Protein AF-0000000087523191 (afdb_homodimer)

Nearest PDB structures (foldseek):
  2f06-assembly1_A  TM=9.562E-01  e=2.972E-17  Bacteroides thetaiotaomicron VPI-5482
  2zho-assembly2_D  TM=6.776E-01  e=1.617E-06  Thermus thermophilus
  3ab4-assembly2_G  TM=6.328E-01  e=1.945E-06  Corynebacterium glutamicum
  1sc6-assembly1_D  TM=7.620E-01  e=7.688E-04  Escherichia coli
  1sc6-assembly1_B  TM=7.853E-01  e=1.339E-03  Escherichia coli

Secondary structure (DSSP, 8-state):
----EEEEEEEEESSTTHHHHHHHHHHHTTPPEEEEEEE--TTEEEEEEEES-HHHHHHHHHHTT--EEEEEEEEEEEESSTTHHHHHHHHHHHTTPPEEEEEEEE-STTEEEEEEEES-HHHHHHHHHHTT--EE-GGGG-/----EEEEEEEEESSTTHHHHHHHHHHHTTPPEEEEEEE--TTEEEEEEEES-HHHHHHHHHHTT--EEEEEEEEEEEESSTTHHHHHHHHHHHTTPPEEEEEEEE-STTEEEEEEEES-HHHHHHHHHHTT--EE-GGGG-

Organism: NCBI:txid91560

Solvent-accessible surface area (backbone atoms only — not comparable to full-atom values): 14521 Å² total; per-residue (Å²): 132,86,63,40,26,64,28,39,36,33,73,37,64,61,46,64,44,50,63,18,50,55,29,40,57,34,21,76,69,64,38,35,76,42,29,39,35,35,42,67,38,87,72,37,23,44,36,37,34,33,41,79,46,50,70,62,50,51,53,54,43,41,74,73,68,45,60,71,45,78,43,79,26,43,27,36,62,43,60,60,50,51,42,41,61,18,56,55,32,41,51,32,29,74,66,67,41,51,65,55,31,34,39,32,36,46,34,54,92,62,23,22,43,36,40,36,36,51,77,52,57,69,63,44,53,56,53,41,52,77,71,68,57,58,65,28,38,57,76,76,65,105,131,84,64,41,28,64,29,40,34,31,71,36,64,62,47,65,45,51,63,18,50,56,30,40,58,35,21,77,69,66,36,33,76,42,30,38,34,35,43,69,38,88,71,39,25,44,37,37,34,32,42,78,46,47,70,61,50,52,51,54,43,41,74,74,68,45,59,70,46,77,45,77,26,44,28,35,62,44,59,61,50,51,40,40,63,18,56,55,32,44,50,34,29,74,67,67,43,50,68,58,30,35,40,33,36,47,34,53,92,63,22,22,43,37,40,36,36,49,79,51,56,68,63,45,54,55,53,41,53,76,70,67,55,56,64,28,39,58,77,75,66,105

InterPro domains:
  IPR002912 ACT domain [PS51671] (7-81)
  IPR045739 ACT domain pair [PF19571] (4-137)
  IPR045739 ACT domain pair [PTHR40099] (2-141)
  IPR045865 ACT-like domain [SSF55021] (5-71)
  IPR045865 ACT-like domain [SSF55021] (74-140)

pLDDT: mean 90.91, std 8.49, range [48.09, 98.19]

Sequence (284 aa):
MTKTIKQISLFSENKPGRLAKIADVLGKENINIRAFTIAESGDFGIVRLVVDHPDQAHDVLKREGFTVSETDVVGIEINDEPGSMKDVAELFAEGNINIDYAYAFIGRNQKAVLIVRVSDLESALSFLKTKGVSLLEINDLLMTKTIKQISLFSENKPGRLAKIADVLGKENINIRAFTIAESGDFGIVRLVVDHPDQAHDVLKREGFTVSETDVVGIEINDEPGSMKDVAELFAEGNINIDYAYAFIGRNQKAVLIVRVSDLESALSFLKTKGVSLLEINDLL

Structure (mmCIF, N/CA/C/O backbone):
data_AF-0000000087523191-model_v1
#
loop_
_entity.id
_entity.type
_entity.pdbx_description
1 polymer 'ACT domain-containing protein'
#
loop_
_atom_site.group_PDB
_atom_site.id
_atom_site.type_symbol
_atom_site.label_atom_id
_atom_site.label_alt_id
_atom_site.label_comp_id
_atom_site.label_asym_id
_atom_site.label_entity_id
_atom_site.label_seq_id
_atom_site.pdbx_PDB_ins_code
_atom_site.Cartn_x
_atom_site.Cartn_y
_atom_site.Cartn_z
_atom_site.occupancy
_atom_site.B_iso_or_equiv
_atom_site.auth_seq_id
_atom_site.auth_comp_id
_atom_site.auth_asym_id
_atom_site.auth_atom_id
_atom_site.pdbx_PDB_model_num
ATOM 1 N N . MET A 1 1 ? -25.953 6.715 1.694 1 48.28 1 MET A N 1
ATOM 2 C CA . MET A 1 1 ? -25.172 5.492 1.818 1 48.28 1 MET A CA 1
ATOM 3 C C . MET A 1 1 ? -23.688 5.809 1.965 1 48.28 1 MET A C 1
ATOM 5 O O . MET A 1 1 ? -23.172 6.711 1.304 1 48.28 1 MET A O 1
ATOM 9 N N . THR A 1 2 ? -22.984 5.355 3.148 1 65.06 2 THR A N 1
ATOM 10 C CA . THR A 1 2 ? -21.656 5.852 3.527 1 65.06 2 THR A CA 1
ATOM 11 C C . THR A 1 2 ? -20.609 5.449 2.494 1 65.06 2 THR A C 1
ATOM 13 O O . THR A 1 2 ? -20.609 4.316 2.01 1 65.06 2 THR A O 1
ATOM 16 N N . LYS A 1 3 ? -19.953 6.43 1.927 1 86.31 3 LYS A N 1
ATOM 17 C CA . LYS A 1 3 ? -18.938 6.234 0.886 1 86.31 3 LYS A CA 1
ATOM 18 C C . LYS A 1 3 ? -17.672 5.594 1.453 1 86.31 3 LYS A C 1
ATOM 20 O O . LYS A 1 3 ? -16.828 6.285 2.02 1 86.31 3 LYS A O 1
ATOM 25 N N . THR A 1 4 ? -17.75 4.219 1.488 1 95.56 4 THR A N 1
ATOM 26 C CA . THR A 1 4 ? -16.562 3.484 1.926 1 95.56 4 THR A CA 1
ATOM 27 C C . THR A 1 4 ? -16.125 2.49 0.857 1 95.56 4 THR A C 1
ATOM 29 O O . THR A 1 4 ? -16.797 2.322 -0.162 1 95.56 4 THR A O 1
ATOM 32 N N . ILE A 1 5 ? -14.984 1.954 1.08 1 96.31 5 ILE A N 1
ATOM 33 C CA . ILE A 1 5 ? -14.445 0.875 0.26 1 96.31 5 ILE A CA 1
ATOM 34 C C . ILE A 1 5 ? -14.438 -0.427 1.059 1 96.31 5 ILE A C 1
ATOM 36 O O . ILE A 1 5 ? -13.961 -0.463 2.195 1 96.31 5 ILE A O 1
ATOM 40 N N . LYS A 1 6 ? -15.008 -1.47 0.44 1 96.75 6 LYS A N 1
ATOM 41 C CA . LYS A 1 6 ? -14.953 -2.785 1.071 1 96.75 6 LYS A CA 1
ATOM 42 C C . LYS A 1 6 ? -13.617 -3.471 0.8 1 96.75 6 LYS A C 1
ATOM 44 O O . LYS A 1 6 ? -13.266 -3.732 -0.354 1 96.75 6 LYS A O 1
ATOM 49 N N . GLN A 1 7 ? -12.867 -3.66 1.885 1 96.75 7 GLN A N 1
ATOM 50 C CA . GLN A 1 7 ? -11.578 -4.344 1.817 1 96.75 7 GLN A CA 1
ATOM 51 C C . GLN A 1 7 ? -11.703 -5.793 2.281 1 96.75 7 GLN A C 1
ATOM 53 O O . GLN A 1 7 ? -12.375 -6.078 3.273 1 96.75 7 GLN A O 1
ATOM 58 N N . ILE A 1 8 ? -11.016 -6.652 1.521 1 96.88 8 ILE A N 1
ATOM 59 C CA . ILE A 1 8 ? -10.953 -8.062 1.887 1 96.88 8 ILE A CA 1
ATOM 60 C C . ILE A 1 8 ? -9.594 -8.375 2.51 1 96.88 8 ILE A C 1
ATOM 62 O O . ILE A 1 8 ? -8.562 -7.949 2 1 96.88 8 ILE A O 1
ATOM 66 N N . SER A 1 9 ? -9.664 -9.086 3.619 1 94.88 9 SER A N 1
ATOM 67 C CA . SER A 1 9 ? -8.422 -9.508 4.266 1 94.88 9 SER A CA 1
ATOM 68 C C . SER A 1 9 ? -8.383 -11.023 4.434 1 94.88 9 SER A C 1
ATOM 70 O O . SER A 1 9 ? -9.398 -11.648 4.75 1 94.88 9 SER A O 1
ATOM 72 N N . LEU A 1 10 ? -7.207 -11.523 4.211 1 93.75 10 LEU A N 1
ATOM 73 C CA . LEU A 1 10 ? -6.965 -12.953 4.352 1 93.75 10 LEU A CA 1
ATOM 74 C C . LEU A 1 10 ? -5.77 -13.219 5.258 1 93.75 10 LEU A C 1
ATOM 76 O O . LEU A 1 10 ? -4.766 -12.5 5.195 1 93.75 10 LEU A O 1
ATOM 80 N N . PHE A 1 11 ? -6.016 -14.25 6.059 1 86.31 11 PHE A N 1
ATOM 81 C CA . PHE A 1 11 ? -4.863 -14.758 6.789 1 86.31 11 PHE A CA 1
ATOM 82 C C . PHE A 1 11 ? -4.086 -15.766 5.945 1 86.31 11 PHE A C 1
ATOM 84 O O . PHE A 1 11 ? -4.664 -16.719 5.434 1 86.31 11 PHE A O 1
ATOM 91 N N . SER A 1 12 ? -2.822 -15.414 5.734 1 80.69 12 SER A N 1
ATOM 92 C CA . SER A 1 12 ? -2.047 -16.312 4.879 1 80.69 12 SER A CA 1
ATOM 93 C C . SER A 1 12 ? -0.713 -16.672 5.523 1 80.69 12 SER A C 1
ATOM 95 O O . SER A 1 12 ? -0.066 -15.82 6.141 1 80.69 12 SER A O 1
ATOM 97 N N . GLU A 1 13 ? -0.437 -17.938 5.477 1 77.5 13 GLU A N 1
ATOM 98 C CA . GLU A 1 13 ? 0.924 -18.328 5.84 1 77.5 13 GLU A CA 1
ATOM 99 C C . GLU A 1 13 ? 1.95 -17.625 4.945 1 77.5 13 GLU A C 1
ATOM 101 O O . GLU A 1 13 ? 1.723 -17.453 3.748 1 77.5 13 GLU A O 1
ATOM 106 N N . ASN A 1 14 ? 2.977 -17.188 5.586 1 71.56 14 ASN A N 1
ATOM 107 C CA . ASN A 1 14 ? 4.055 -16.547 4.84 1 71.56 14 ASN A CA 1
ATOM 108 C C . ASN A 1 14 ? 4.953 -17.578 4.156 1 71.56 14 ASN A C 1
ATOM 110 O O . ASN A 1 14 ? 6.105 -17.75 4.551 1 71.56 14 ASN A O 1
ATOM 114 N N . LYS A 1 15 ? 4.387 -18.312 3.225 1 74.12 15 LYS A N 1
ATOM 115 C CA . LYS A 1 15 ? 5.125 -19.297 2.422 1 74.12 15 LYS A CA 1
ATOM 116 C C . LYS A 1 15 ? 4.875 -19.078 0.933 1 74.12 15 LYS A C 1
ATOM 118 O O . LYS A 1 15 ? 3.795 -18.641 0.535 1 74.12 15 LYS A O 1
ATOM 123 N N . PRO A 1 16 ? 6.004 -19.422 0.27 1 73.25 16 PRO A N 1
ATOM 124 C CA . PRO A 1 16 ? 5.832 -19.312 -1.18 1 73.25 16 PRO A CA 1
ATOM 125 C C . PRO A 1 16 ? 4.656 -20.125 -1.703 1 73.25 16 PRO A C 1
ATOM 127 O O . PRO A 1 16 ? 4.402 -21.234 -1.217 1 73.25 16 PRO A O 1
ATOM 130 N N . GLY A 1 17 ? 3.779 -19.547 -2.49 1 80.81 17 GLY A N 1
ATOM 131 C CA . GLY A 1 17 ? 2.713 -20.281 -3.141 1 80.81 17 GLY A CA 1
ATOM 132 C C . GLY A 1 17 ? 1.329 -19.875 -2.68 1 80.81 17 GLY A C 1
ATOM 133 O O . GLY A 1 17 ? 0.358 -19.984 -3.432 1 80.81 17 GLY A O 1
ATOM 134 N N . ARG A 1 18 ? 1.191 -19.547 -1.465 1 85.19 18 ARG A N 1
ATOM 135 C CA . ARG A 1 18 ? -0.128 -19.172 -0.96 1 85.19 18 ARG A CA 1
ATOM 136 C C . ARG A 1 18 ? -0.655 -17.922 -1.66 1 85.19 18 ARG A C 1
ATOM 138 O O . ARG A 1 18 ? -1.821 -17.875 -2.059 1 85.19 18 ARG A O 1
ATOM 145 N N . LEU A 1 19 ? 0.17 -16.953 -1.771 1 88.25 19 LEU A N 1
ATOM 146 C CA . LEU A 1 19 ? -0.227 -15.75 -2.488 1 88.25 19 LEU A CA 1
ATOM 147 C C . LEU A 1 19 ? -0.634 -16.078 -3.92 1 88.25 19 LEU A C 1
ATOM 149 O O . LEU A 1 19 ? -1.602 -15.516 -4.438 1 88.25 19 LEU A O 1
ATOM 153 N N . ALA A 1 20 ? 0.061 -17 -4.484 1 91.94 20 ALA A N 1
ATOM 154 C CA . ALA A 1 20 ? -0.241 -17.406 -5.852 1 91.94 20 ALA A CA 1
ATOM 155 C C . ALA A 1 20 ? -1.637 -18.016 -5.945 1 91.94 20 ALA A C 1
ATOM 157 O O . ALA A 1 20 ? -2.371 -17.766 -6.902 1 91.94 20 ALA A O 1
ATOM 158 N N . LYS A 1 21 ? -1.979 -18.75 -4.977 1 93.44 21 LYS A N 1
ATOM 159 C CA . LYS A 1 21 ? -3.301 -19.375 -4.969 1 93.44 21 LYS A CA 1
ATOM 160 C C . LYS A 1 21 ? -4.402 -18.328 -4.844 1 93.44 21 LYS A C 1
ATOM 162 O O . LYS A 1 21 ? -5.414 -18.391 -5.547 1 93.44 21 LYS A O 1
ATOM 167 N N . ILE A 1 22 ? -4.23 -17.375 -3.99 1 94.62 22 ILE A N 1
ATOM 168 C CA . ILE A 1 22 ? -5.188 -16.281 -3.816 1 94.62 22 ILE A CA 1
ATOM 169 C C . ILE A 1 22 ? -5.395 -15.562 -5.145 1 94.62 22 ILE A C 1
ATOM 171 O O . ILE A 1 22 ? -6.527 -15.391 -5.598 1 94.62 22 ILE A O 1
ATOM 175 N N . ALA A 1 23 ? -4.293 -15.195 -5.742 1 95 23 ALA A N 1
ATOM 176 C CA . ALA A 1 23 ? -4.34 -14.453 -7 1 95 23 ALA A CA 1
ATOM 177 C C . ALA A 1 23 ? -4.969 -15.289 -8.109 1 95 23 ALA A C 1
ATOM 179 O O . ALA A 1 23 ? -5.707 -14.766 -8.945 1 95 23 ALA A O 1
ATOM 180 N N . ASP A 1 24 ? -4.656 -16.547 -8.086 1 96.44 24 ASP A N 1
ATOM 181 C CA . ASP A 1 24 ? -5.199 -17.469 -9.086 1 96.44 24 ASP A CA 1
ATOM 182 C C . ASP A 1 24 ? -6.719 -17.562 -8.977 1 96.44 24 ASP A C 1
ATOM 184 O O . ASP A 1 24 ? -7.422 -17.5 -9.984 1 96.44 24 ASP A O 1
ATOM 188 N N . VAL A 1 25 ? -7.207 -17.75 -7.812 1 97.38 25 VAL A N 1
ATOM 189 C CA . VAL A 1 25 ? -8.641 -17.859 -7.562 1 97.38 25 VAL A CA 1
ATOM 190 C C . VAL A 1 25 ? -9.352 -16.609 -8.07 1 97.38 25 VAL A C 1
ATOM 192 O O . VAL A 1 25 ? -10.359 -16.703 -8.773 1 97.38 25 VAL A O 1
ATOM 195 N N . LEU A 1 26 ? -8.828 -15.445 -7.762 1 98.06 26 LEU A N 1
ATOM 196 C CA . LEU A 1 26 ? -9.445 -14.188 -8.188 1 98.06 26 LEU A CA 1
ATOM 197 C C . LEU A 1 26 ? -9.375 -14.031 -9.703 1 98.06 26 LEU A C 1
ATOM 199 O O . LEU A 1 26 ? -10.359 -13.633 -10.328 1 98.06 26 LEU A O 1
ATOM 203 N N . GLY A 1 27 ? -8.234 -14.375 -10.242 1 97.81 27 GLY A N 1
ATOM 204 C CA . GLY A 1 27 ? -8.062 -14.289 -11.68 1 97.81 27 GLY A CA 1
ATOM 205 C C . GLY A 1 27 ? -9.047 -15.148 -12.453 1 97.81 27 GLY A C 1
ATOM 206 O O . GLY A 1 27 ? -9.617 -14.703 -13.453 1 97.81 27 GLY A O 1
ATOM 207 N N . LYS A 1 28 ? -9.242 -16.312 -12.047 1 97.81 28 LYS A N 1
ATOM 208 C CA . LYS A 1 28 ? -10.148 -17.25 -12.703 1 97.81 28 LYS A CA 1
ATOM 209 C C . LYS A 1 28 ? -11.586 -16.75 -12.688 1 97.81 28 LYS A C 1
ATOM 211 O O . LYS A 1 28 ? -12.375 -17.078 -13.578 1 97.81 28 LYS A O 1
ATOM 216 N N . GLU A 1 29 ? -11.898 -15.969 -11.727 1 98 29 GLU A N 1
ATOM 217 C CA . GLU A 1 29 ? -13.242 -15.414 -11.594 1 98 29 GLU A CA 1
ATOM 218 C C . GLU A 1 29 ? -13.32 -14.008 -12.195 1 98 29 GLU A C 1
ATOM 220 O O . GLU A 1 29 ? -14.32 -13.305 -12.016 1 98 29 GLU A O 1
ATOM 225 N N . ASN A 1 30 ? -12.266 -13.578 -12.859 1 97.88 30 ASN A N 1
ATOM 226 C CA . ASN A 1 30 ? -12.172 -12.289 -13.531 1 97.88 30 ASN A CA 1
ATOM 227 C C . ASN A 1 30 ? -12.328 -11.125 -12.555 1 97.88 30 ASN A C 1
ATOM 229 O O . ASN A 1 30 ? -12.945 -10.117 -12.883 1 97.88 30 ASN A O 1
ATOM 233 N N . ILE A 1 31 ? -11.867 -11.328 -11.32 1 97.88 31 ILE A N 1
ATOM 234 C CA . ILE A 1 31 ? -11.852 -10.289 -10.297 1 97.88 31 ILE A CA 1
ATOM 235 C C . ILE A 1 31 ? -10.508 -9.562 -10.328 1 97.88 31 ILE A C 1
ATOM 237 O O . ILE A 1 31 ? -9.453 -10.188 -10.195 1 97.88 31 ILE A O 1
ATOM 241 N N . ASN A 1 32 ? -10.555 -8.25 -10.523 1 96.75 32 ASN A N 1
ATOM 242 C CA . ASN A 1 32 ? -9.336 -7.449 -10.617 1 96.75 32 ASN A CA 1
ATOM 243 C C . ASN A 1 32 ? -8.945 -6.852 -9.273 1 96.75 32 ASN A C 1
ATOM 245 O O . ASN A 1 32 ? -9.805 -6.383 -8.523 1 96.75 32 ASN A O 1
ATOM 249 N N . ILE A 1 33 ? -7.699 -6.938 -8.953 1 96.62 33 ILE A N 1
ATOM 250 C CA . ILE A 1 33 ? -7.145 -6.359 -7.73 1 96.62 33 ILE A CA 1
ATOM 251 C C . ILE A 1 33 ? -6.77 -4.898 -7.977 1 96.62 33 ILE A C 1
ATOM 253 O O . ILE A 1 33 ? -6.012 -4.59 -8.898 1 96.62 33 ILE A O 1
ATOM 257 N N . ARG A 1 34 ? -7.305 -3.992 -7.18 1 94.75 34 ARG A N 1
ATOM 258 C CA . ARG A 1 34 ? -7.074 -2.561 -7.34 1 94.75 34 ARG A CA 1
ATOM 259 C C . ARG A 1 34 ? -6.035 -2.059 -6.344 1 94.75 34 ARG A C 1
ATOM 261 O O . ARG A 1 34 ? -5.359 -1.058 -6.59 1 94.75 34 ARG A O 1
ATOM 268 N N . ALA A 1 35 ? -5.969 -2.729 -5.238 1 94.88 35 ALA A N 1
ATOM 269 C CA . ALA A 1 35 ? -4.938 -2.51 -4.227 1 94.88 35 ALA A CA 1
ATOM 270 C C . ALA A 1 35 ? -4.605 -3.805 -3.492 1 94.88 35 ALA A C 1
ATOM 272 O O . ALA A 1 35 ? -5.465 -4.676 -3.338 1 94.88 35 ALA A O 1
ATOM 273 N N . PHE A 1 36 ? -3.396 -3.898 -3.068 1 93.31 36 PHE A N 1
ATOM 274 C CA . PHE A 1 36 ? -2.852 -5.109 -2.467 1 93.31 36 PHE A CA 1
ATOM 275 C C . PHE A 1 36 ? -1.777 -4.77 -1.441 1 93.31 36 PHE A C 1
ATOM 277 O O . PHE A 1 36 ? -0.894 -3.953 -1.708 1 93.31 36 PHE A O 1
ATOM 284 N N . THR A 1 37 ? -1.913 -5.352 -0.236 1 93.25 37 THR A N 1
ATOM 285 C CA . THR A 1 37 ? -0.834 -5.246 0.74 1 93.25 37 THR A CA 1
ATOM 286 C C . THR A 1 37 ? -0.662 -6.555 1.5 1 93.25 37 THR A C 1
ATOM 288 O O . THR A 1 37 ? -1.639 -7.262 1.763 1 93.25 37 THR A O 1
ATOM 291 N N . ILE A 1 38 ? 0.5 -6.957 1.702 1 89.88 38 ILE A N 1
ATOM 292 C CA . ILE A 1 38 ? 0.834 -7.969 2.695 1 89.88 38 ILE A CA 1
ATOM 293 C C . ILE A 1 38 ? 1.474 -7.309 3.914 1 89.88 38 ILE A C 1
ATOM 295 O O . ILE A 1 38 ? 2.559 -6.73 3.818 1 89.88 38 ILE A O 1
ATOM 299 N N . ALA A 1 39 ? 0.682 -7.32 4.969 1 77.25 39 ALA A N 1
ATOM 300 C CA . ALA A 1 39 ? 1.188 -6.738 6.211 1 77.25 39 ALA A CA 1
ATOM 301 C C . ALA A 1 39 ? 2.174 -7.68 6.895 1 77.25 39 ALA A C 1
ATOM 303 O O . ALA A 1 39 ? 2 -8.898 6.863 1 77.25 39 ALA A O 1
ATOM 304 N N . GLU A 1 40 ? 3.303 -7.203 7.309 1 70.12 40 GLU A N 1
ATOM 305 C CA . GLU A 1 40 ? 4.355 -8 7.926 1 70.12 40 GLU A CA 1
ATOM 306 C C . GLU A 1 40 ? 3.898 -8.578 9.266 1 70.12 40 GLU A C 1
ATOM 308 O O . GLU A 1 40 ? 3.381 -7.844 10.117 1 70.12 40 GLU A O 1
ATOM 313 N N . SER A 1 41 ? 3.676 -9.898 9.203 1 60.59 41 SER A N 1
ATOM 314 C CA . SER A 1 41 ? 3.449 -10.508 10.508 1 60.59 41 SER A CA 1
ATOM 315 C C . SER A 1 41 ? 4.242 -11.797 10.664 1 60.59 41 SER A C 1
ATOM 317 O O . SER A 1 41 ? 3.719 -12.891 10.414 1 60.59 41 SER A O 1
ATOM 319 N N . GLY A 1 42 ? 5.555 -11.68 10.82 1 63.28 42 GLY A N 1
ATOM 320 C CA . GLY A 1 42 ? 6.309 -12.883 11.133 1 63.28 42 GLY A CA 1
ATOM 321 C C . GLY A 1 42 ? 5.988 -14.047 10.211 1 63.28 42 GLY A C 1
ATOM 322 O O . GLY A 1 42 ? 6.035 -13.906 8.992 1 63.28 42 GLY A O 1
ATOM 323 N N . ASP A 1 43 ? 5.492 -15.219 10.883 1 66.19 43 ASP A N 1
ATOM 324 C CA . ASP A 1 43 ? 5.215 -16.453 10.164 1 66.19 43 ASP A CA 1
ATOM 325 C C . ASP A 1 43 ? 3.914 -16.359 9.367 1 66.19 43 ASP A C 1
ATOM 327 O O . ASP A 1 43 ? 3.674 -17.156 8.461 1 66.19 43 ASP A O 1
ATOM 331 N N . PHE A 1 44 ? 3.135 -15.445 9.844 1 70.69 44 PHE A N 1
ATOM 332 C CA . PHE A 1 44 ? 1.864 -15.195 9.172 1 70.69 44 PHE A CA 1
ATOM 333 C C . PHE A 1 44 ? 1.776 -13.742 8.703 1 70.69 44 PHE A C 1
ATOM 335 O O . PHE A 1 44 ? 2.391 -12.859 9.305 1 70.69 44 PHE A O 1
ATOM 342 N N . GLY A 1 45 ? 1.211 -13.648 7.469 1 78.94 45 GLY A N 1
ATOM 343 C CA . GLY A 1 45 ? 0.933 -12.297 7 1 78.94 45 GLY A CA 1
ATOM 344 C C . GLY A 1 45 ? -0.529 -12.078 6.664 1 78.94 45 GLY A C 1
ATOM 345 O O . GLY A 1 45 ? -1.276 -13.031 6.445 1 78.94 45 GLY A O 1
ATOM 346 N N . ILE A 1 46 ? -1.001 -10.906 6.91 1 89 46 ILE A N 1
ATOM 347 C CA . ILE A 1 46 ? -2.348 -10.508 6.512 1 89 46 ILE A CA 1
ATOM 348 C C . ILE A 1 46 ? -2.309 -9.891 5.113 1 89 46 ILE A C 1
ATOM 350 O O . ILE A 1 46 ? -1.583 -8.922 4.875 1 89 46 ILE A O 1
ATOM 354 N N . VAL A 1 47 ? -3.029 -10.586 4.227 1 92.81 47 VAL A N 1
ATOM 355 C CA . VAL A 1 47 ? -3.18 -10.047 2.879 1 92.81 47 VAL A CA 1
ATOM 356 C C . VAL A 1 47 ? -4.438 -9.18 2.805 1 92.81 47 VAL A C 1
ATOM 358 O O . VAL A 1 47 ? -5.527 -9.633 3.16 1 92.81 47 VAL A O 1
ATOM 361 N N . ARG A 1 48 ? -4.266 -8.008 2.4 1 94.56 48 ARG A N 1
ATOM 362 C CA . ARG A 1 48 ? -5.391 -7.098 2.221 1 94.56 48 ARG A CA 1
ATOM 363 C C . ARG A 1 48 ? -5.578 -6.746 0.748 1 94.56 48 ARG A C 1
ATOM 365 O O . ARG A 1 48 ? -4.617 -6.406 0.057 1 94.56 48 ARG A O 1
ATOM 372 N N . LEU A 1 49 ? -6.84 -6.789 0.37 1 96.69 49 LEU A N 1
ATOM 373 C CA . LEU A 1 49 ? -7.16 -6.586 -1.039 1 96.69 49 LEU A CA 1
ATOM 374 C C . LEU A 1 49 ? -8.328 -5.617 -1.199 1 96.69 49 LEU A C 1
ATOM 376 O O . LEU A 1 49 ? -9.336 -5.738 -0.504 1 96.69 49 LEU A O 1
ATOM 380 N N . VAL A 1 50 ? -8.141 -4.66 -2.033 1 96.81 50 VAL A N 1
ATOM 381 C CA . VAL A 1 50 ? -9.25 -3.945 -2.646 1 96.81 50 VAL A CA 1
ATOM 382 C C . VAL A 1 50 ? -9.484 -4.469 -4.062 1 96.81 50 VAL A C 1
ATOM 384 O O . VAL A 1 50 ? -8.562 -4.496 -4.879 1 96.81 50 VAL A O 1
ATOM 387 N N . VAL A 1 51 ? -10.719 -4.953 -4.32 1 97.38 51 VAL A N 1
ATOM 388 C CA . VAL A 1 51 ? -11 -5.566 -5.613 1 97.38 51 VAL A CA 1
ATOM 389 C C . VAL A 1 51 ? -12.266 -4.945 -6.211 1 97.38 51 VAL A C 1
ATOM 391 O O . VAL A 1 51 ? -13.023 -4.273 -5.508 1 97.38 51 VAL A O 1
ATOM 394 N N . ASP A 1 52 ? -12.5 -5.16 -7.488 1 96.31 52 ASP A N 1
ATOM 395 C CA . ASP A 1 52 ? -13.617 -4.539 -8.195 1 96.31 52 ASP A CA 1
ATOM 396 C C . ASP A 1 52 ? -14.938 -5.199 -7.816 1 96.31 52 ASP A C 1
ATOM 398 O O . ASP A 1 52 ? -16 -4.57 -7.898 1 96.31 52 ASP A O 1
ATOM 402 N N . HIS A 1 53 ? -14.922 -6.488 -7.398 1 96.62 53 HIS A N 1
ATOM 403 C CA . HIS A 1 53 ? -16.109 -7.227 -6.996 1 96.62 53 HIS A CA 1
ATOM 404 C C . HIS A 1 53 ? -15.914 -7.883 -5.633 1 96.62 53 HIS A C 1
ATOM 406 O O . HIS A 1 53 ? -15.789 -9.109 -5.543 1 96.62 53 HIS A O 1
ATOM 412 N N . PRO A 1 54 ? -16.031 -7.078 -4.586 1 96.94 54 PRO A N 1
ATOM 413 C CA . PRO A 1 54 ? -15.641 -7.578 -3.264 1 96.94 54 PRO A CA 1
ATOM 414 C C . PRO A 1 54 ? -16.562 -8.695 -2.764 1 96.94 54 PRO A C 1
ATOM 416 O O . PRO A 1 54 ? -16.094 -9.641 -2.123 1 96.94 54 PRO A O 1
ATOM 419 N N . ASP A 1 55 ? -17.875 -8.594 -3.018 1 96.88 55 ASP A N 1
ATOM 420 C CA . ASP A 1 55 ? -18.781 -9.641 -2.553 1 96.88 55 ASP A CA 1
ATOM 421 C C . ASP A 1 55 ? -18.484 -10.969 -3.234 1 96.88 55 ASP A C 1
ATOM 423 O O . ASP A 1 55 ? -18.438 -12.016 -2.576 1 96.88 55 ASP A O 1
ATOM 427 N N . GLN A 1 56 ? -18.312 -10.914 -4.504 1 97.88 56 GLN A N 1
ATOM 428 C CA . GLN A 1 56 ? -17.953 -12.125 -5.242 1 97.88 56 GLN A CA 1
ATOM 429 C C . GLN A 1 56 ? -16.609 -12.68 -4.762 1 97.88 56 GLN A C 1
ATOM 431 O O . GLN A 1 56 ? -16.469 -13.898 -4.602 1 97.88 56 GLN A O 1
ATOM 436 N N . ALA A 1 57 ? -15.648 -11.797 -4.586 1 98.19 57 ALA A N 1
ATOM 437 C CA . ALA A 1 57 ? -14.336 -12.211 -4.102 1 98.19 57 ALA A CA 1
ATOM 438 C C . ALA A 1 57 ? -14.438 -12.93 -2.762 1 98.19 57 ALA A C 1
ATOM 440 O O . ALA A 1 57 ? -13.836 -13.984 -2.568 1 98.19 57 ALA A O 1
ATOM 441 N N . HIS A 1 58 ? -15.188 -12.312 -1.851 1 97.81 58 HIS A N 1
ATOM 442 C CA . HIS A 1 58 ? -15.414 -12.914 -0.542 1 97.81 58 HIS A CA 1
ATOM 443 C C . HIS A 1 58 ? -15.945 -14.336 -0.677 1 97.81 58 HIS A C 1
ATOM 445 O O . HIS A 1 58 ? -15.406 -15.266 -0.071 1 97.81 58 HIS A O 1
ATOM 451 N N . ASP A 1 59 ? -16.922 -14.5 -1.461 1 97.88 59 ASP A N 1
ATOM 452 C CA . ASP A 1 59 ? -17.594 -15.789 -1.601 1 97.88 59 ASP A CA 1
ATOM 453 C C . ASP A 1 59 ? -16.656 -16.828 -2.209 1 97.88 59 ASP A C 1
ATOM 455 O O . ASP A 1 59 ? -16.578 -17.969 -1.716 1 97.88 59 ASP A O 1
ATOM 459 N N . VAL A 1 60 ? -15.977 -16.469 -3.252 1 98.06 60 VAL A N 1
ATOM 460 C CA . VAL A 1 60 ? -15.156 -17.453 -3.959 1 98.06 60 VAL A CA 1
ATOM 461 C C . VAL A 1 60 ? -13.953 -17.828 -3.1 1 98.06 60 VAL A C 1
ATOM 463 O O . VAL A 1 60 ? -13.555 -19 -3.068 1 98.06 60 VAL A O 1
ATOM 466 N N . LEU A 1 61 ? -13.32 -16.891 -2.398 1 97.69 61 LEU A N 1
ATOM 467 C CA . LEU A 1 61 ? -12.188 -17.188 -1.531 1 97.69 61 LEU A CA 1
ATOM 468 C C . LEU A 1 61 ? -12.609 -18.078 -0.367 1 97.69 61 LEU A C 1
ATOM 470 O O . LEU A 1 61 ? -11.898 -19.031 -0.012 1 97.69 61 LEU A O 1
ATOM 474 N N . LYS A 1 62 ? -13.766 -17.781 0.171 1 96.62 62 LYS A N 1
ATOM 475 C CA . LYS A 1 62 ? -14.297 -18.609 1.245 1 96.62 62 LYS A CA 1
ATOM 476 C C . LYS A 1 62 ? -14.547 -20.047 0.76 1 96.62 62 LYS A C 1
ATOM 478 O O . LYS A 1 62 ? -14.203 -21 1.446 1 96.62 62 LYS A O 1
ATOM 483 N N . ARG A 1 63 ? -15.109 -20.156 -0.367 1 97.06 63 ARG A N 1
ATOM 484 C CA . ARG A 1 63 ? -15.391 -21.469 -0.949 1 97.06 63 ARG A CA 1
ATOM 485 C C . ARG A 1 63 ? -14.102 -22.266 -1.163 1 97.06 63 ARG A C 1
ATOM 487 O O . ARG A 1 63 ? -14.094 -23.484 -1.028 1 97.06 63 ARG A O 1
ATOM 494 N N . GLU A 1 64 ? -13.023 -21.578 -1.456 1 95.56 64 GLU A N 1
ATOM 495 C CA . GLU A 1 64 ? -11.734 -22.219 -1.705 1 95.56 64 GLU A CA 1
ATOM 496 C C . GLU A 1 64 ? -10.992 -22.484 -0.4 1 95.56 64 GLU A C 1
ATOM 498 O O . GLU A 1 64 ? -9.828 -22.891 -0.415 1 95.56 64 GLU A O 1
ATOM 503 N N . GLY A 1 65 ? -11.555 -22.109 0.776 1 93.81 65 GLY A N 1
ATOM 504 C CA . GLY A 1 65 ? -11.023 -22.531 2.064 1 93.81 65 GLY A CA 1
ATOM 505 C C . GLY A 1 65 ? -10.258 -21.438 2.777 1 93.81 65 GLY A C 1
ATOM 506 O O . GLY A 1 65 ? -9.609 -21.688 3.797 1 93.81 65 GLY A O 1
ATOM 507 N N . PHE A 1 66 ? -10.297 -20.25 2.285 1 93.44 66 PHE A N 1
ATOM 508 C CA . PHE A 1 66 ? -9.602 -19.156 2.959 1 93.44 66 PHE A CA 1
ATOM 509 C C . PHE A 1 66 ? -10.469 -18.562 4.062 1 93.44 66 PHE A C 1
ATOM 511 O O . PHE A 1 66 ? -11.703 -18.547 3.953 1 93.44 66 PHE A O 1
ATOM 518 N N . THR A 1 67 ? -9.781 -18.188 5.117 1 93.25 67 THR A N 1
ATOM 519 C CA . THR A 1 67 ? -10.453 -17.344 6.102 1 93.25 67 THR A CA 1
ATOM 520 C C . THR A 1 67 ? -10.5 -15.898 5.641 1 93.25 67 THR A C 1
ATOM 522 O O . THR A 1 67 ? -9.461 -15.242 5.531 1 93.25 67 THR A O 1
ATOM 525 N N . VAL A 1 68 ? -11.719 -15.414 5.383 1 95.19 68 VAL A N 1
ATOM 526 C CA . VAL A 1 68 ? -11.883 -14.109 4.75 1 95.19 68 VAL A CA 1
ATOM 527 C C . VAL A 1 68 ? -12.609 -13.164 5.699 1 95.19 68 VAL A C 1
ATOM 529 O O . VAL A 1 68 ? -13.602 -13.547 6.328 1 95.19 68 VAL A O 1
ATOM 532 N N . SER A 1 69 ? -12.086 -12.031 5.848 1 95.38 69 SER A N 1
ATOM 533 C CA . SER A 1 69 ? -12.766 -10.953 6.559 1 95.38 69 SER A CA 1
ATOM 534 C C . SER A 1 69 ? -12.945 -9.734 5.664 1 95.38 69 SER A C 1
ATOM 536 O O . SER A 1 69 ? -12.219 -9.555 4.688 1 95.38 69 SER A O 1
ATOM 538 N N . GLU A 1 70 ? -13.984 -9.008 5.98 1 95.62 70 GLU A N 1
ATOM 539 C CA . GLU A 1 70 ? -14.273 -7.773 5.262 1 95.62 70 GLU A CA 1
ATOM 540 C C . GLU A 1 70 ? -14.203 -6.566 6.191 1 95.62 70 GLU A C 1
ATOM 542 O O . GLU A 1 70 ? -14.648 -6.637 7.34 1 95.62 70 GLU A O 1
ATOM 547 N N . THR A 1 71 ? -13.625 -5.57 5.68 1 95.44 71 THR A N 1
ATOM 548 C CA . THR A 1 71 ? -13.5 -4.34 6.453 1 95.44 71 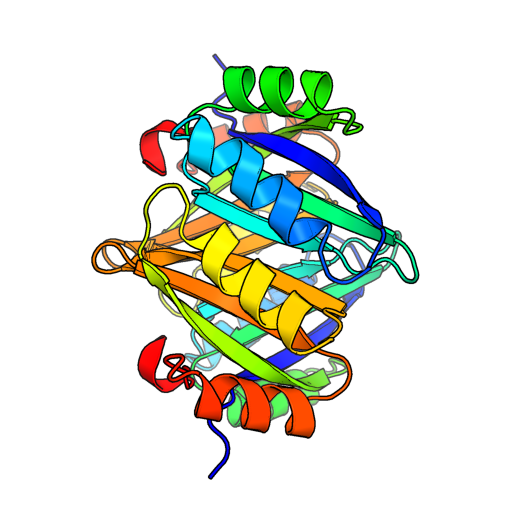THR A CA 1
ATOM 549 C C . THR A 1 71 ? -13.797 -3.119 5.586 1 95.44 71 THR A C 1
ATOM 551 O O . THR A 1 71 ? -13.297 -3.018 4.461 1 95.44 71 THR A O 1
ATOM 554 N N . ASP A 1 72 ? -14.633 -2.203 6.113 1 96.75 72 ASP A N 1
ATOM 555 C CA . ASP A 1 72 ? -14.828 -0.927 5.434 1 96.75 72 ASP A CA 1
ATOM 556 C C . ASP A 1 72 ? -13.68 0.033 5.727 1 96.75 72 ASP A C 1
ATOM 558 O O . ASP A 1 72 ? -13.336 0.264 6.887 1 96.75 72 ASP A O 1
ATOM 562 N N . VAL A 1 73 ? -13.148 0.534 4.676 1 96.75 73 VAL A N 1
ATOM 563 C CA . VAL A 1 73 ? -12.062 1.493 4.824 1 96.75 73 VAL A CA 1
ATOM 564 C C . VAL A 1 73 ? -12.43 2.801 4.125 1 96.75 73 VAL A C 1
ATOM 566 O O . VAL A 1 73 ? -13.32 2.828 3.271 1 96.75 73 VAL A O 1
ATOM 569 N N . VAL A 1 74 ? -11.742 3.832 4.539 1 96.75 74 VAL A N 1
ATOM 570 C CA . VAL A 1 74 ? -11.938 5.156 3.957 1 96.75 74 VAL A CA 1
ATOM 571 C C . VAL A 1 74 ? -11.008 5.336 2.758 1 96.75 74 VAL A C 1
ATOM 573 O O . VAL A 1 74 ? -9.805 5.086 2.854 1 96.75 74 VAL A O 1
ATOM 576 N N . GLY A 1 75 ? -11.555 5.645 1.619 1 96 75 GLY A N 1
ATOM 577 C CA . GLY A 1 75 ? -10.773 6.031 0.452 1 96 75 GLY A CA 1
ATOM 578 C C . GLY A 1 75 ? -10.789 7.527 0.193 1 96 75 GLY A C 1
ATOM 579 O O . GLY A 1 75 ? -11.859 8.141 0.14 1 96 75 GLY A O 1
ATOM 580 N N . ILE A 1 76 ? -9.609 8.102 0.03 1 95.12 76 ILE A N 1
ATOM 581 C CA . ILE A 1 76 ? -9.484 9.539 -0.197 1 95.12 76 ILE A CA 1
ATOM 582 C C . ILE A 1 76 ? -8.641 9.789 -1.441 1 95.12 76 ILE A C 1
ATOM 584 O O . ILE A 1 76 ? -7.625 9.125 -1.656 1 95.12 76 ILE A O 1
ATOM 588 N N . GLU A 1 77 ? -9.062 10.711 -2.227 1 93.12 77 GLU A N 1
ATOM 589 C CA . GLU A 1 77 ? -8.273 11.172 -3.365 1 93.12 77 GLU A CA 1
ATOM 590 C C . GLU A 1 77 ? -7.551 12.477 -3.043 1 93.12 77 GLU A C 1
ATOM 592 O O . GLU A 1 77 ? -8.156 13.406 -2.508 1 93.12 77 GLU A O 1
ATOM 597 N N . ILE A 1 78 ? -6.281 12.5 -3.348 1 92.94 78 ILE A N 1
ATOM 598 C CA . ILE A 1 78 ? -5.504 13.711 -3.13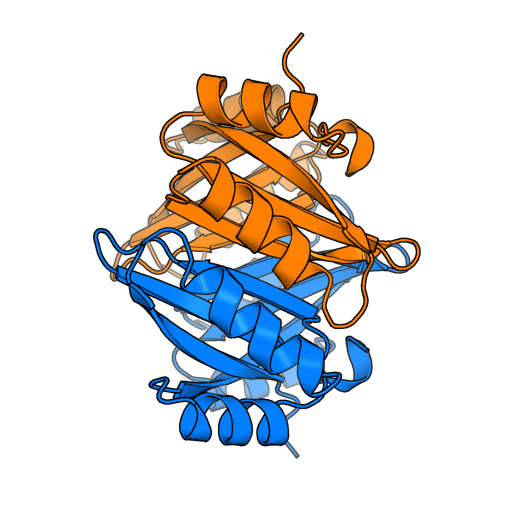9 1 92.94 78 ILE A CA 1
ATOM 599 C C . ILE A 1 78 ? -4.676 14.016 -4.383 1 92.94 78 ILE A C 1
ATOM 601 O O . ILE A 1 78 ? -4.527 13.164 -5.262 1 92.94 78 ILE A O 1
ATOM 605 N N . ASN A 1 79 ? -4.199 15.258 -4.469 1 93.62 79 ASN A N 1
ATOM 606 C CA . ASN A 1 79 ? -3.297 15.602 -5.562 1 93.62 79 ASN A CA 1
ATOM 607 C C . ASN A 1 79 ? -1.94 14.922 -5.402 1 93.62 79 ASN A C 1
ATOM 609 O O . ASN A 1 79 ? -1.428 14.797 -4.289 1 93.62 79 ASN A O 1
ATOM 613 N N . ASP A 1 80 ? -1.407 14.508 -6.48 1 93.5 80 ASP A N 1
ATOM 614 C CA . ASP A 1 80 ? -0.069 13.922 -6.473 1 93.5 80 ASP A CA 1
ATOM 615 C C . ASP A 1 80 ? 1.002 15.008 -6.574 1 93.5 80 ASP A C 1
ATOM 617 O O . ASP A 1 80 ? 1.562 15.234 -7.648 1 93.5 80 ASP A O 1
ATOM 621 N N . GLU A 1 81 ? 1.288 15.68 -5.551 1 95.62 81 GLU A N 1
ATOM 622 C CA . GLU A 1 81 ? 2.279 16.75 -5.445 1 95.62 81 GLU A CA 1
ATOM 623 C C . GLU A 1 81 ? 2.83 16.844 -4.027 1 95.62 81 GLU A C 1
ATOM 625 O O . GLU A 1 81 ? 2.158 16.469 -3.064 1 95.62 81 GLU A O 1
ATOM 630 N N . PRO A 1 82 ? 4.035 17.375 -3.902 1 96.06 82 PRO A N 1
ATOM 631 C CA . PRO A 1 82 ? 4.594 17.562 -2.561 1 96.06 82 PRO A CA 1
ATOM 632 C C . PRO A 1 82 ? 3.676 18.359 -1.644 1 96.06 82 PRO A C 1
ATOM 634 O O . PRO A 1 82 ? 3.135 19.391 -2.057 1 96.06 82 PRO A O 1
ATOM 637 N N . GLY A 1 83 ? 3.428 17.797 -0.436 1 95 83 GLY A N 1
ATOM 638 C CA . GLY A 1 83 ? 2.656 18.562 0.541 1 95 83 GLY A CA 1
ATOM 639 C C . GLY A 1 83 ? 1.222 18.078 0.665 1 95 83 GLY A C 1
ATOM 640 O O . GLY A 1 83 ? 0.534 18.406 1.634 1 95 83 GLY A O 1
ATOM 641 N N . SER A 1 84 ? 0.728 17.297 -0.261 1 95 84 SER A N 1
ATOM 642 C CA . SER A 1 84 ? -0.662 16.859 -0.26 1 95 84 SER A CA 1
ATOM 643 C C . SER A 1 84 ? -0.946 15.938 0.919 1 95 84 SER A C 1
ATOM 645 O O . SER A 1 84 ? -2.004 16.031 1.547 1 95 84 SER A O 1
ATOM 647 N N . MET A 1 85 ? -0.021 15.062 1.212 1 94 85 MET A N 1
ATOM 648 C CA . MET A 1 85 ? -0.2 14.125 2.318 1 94 85 MET A CA 1
ATOM 649 C C . MET A 1 85 ? -0.3 14.867 3.648 1 94 85 MET A C 1
ATOM 651 O O . MET A 1 85 ? -1.007 14.43 4.555 1 94 85 MET A O 1
ATOM 655 N N . LYS A 1 86 ? 0.386 15.93 3.773 1 94.31 86 LYS A N 1
ATOM 656 C CA . LYS A 1 86 ? 0.31 16.75 4.98 1 94.31 86 LYS A CA 1
ATOM 657 C C . LYS A 1 86 ? -1.122 17.203 5.246 1 94.31 86 LYS A C 1
ATOM 659 O O . LYS A 1 86 ? -1.609 17.109 6.375 1 94.31 86 LYS A O 1
ATOM 664 N N . ASP A 1 87 ? -1.783 17.641 4.195 1 93.12 87 ASP A N 1
ATOM 665 C CA . ASP A 1 87 ? -3.135 18.172 4.336 1 93.12 87 ASP A CA 1
ATOM 666 C C . ASP A 1 87 ? -4.09 17.109 4.879 1 93.12 87 ASP A C 1
ATOM 668 O O . ASP A 1 87 ? -4.867 17.391 5.797 1 93.12 87 ASP A O 1
ATOM 672 N N . VAL A 1 88 ? -3.967 15.977 4.41 1 92.12 88 VAL A N 1
ATOM 673 C CA . VAL A 1 88 ? -4.875 14.914 4.828 1 92.12 88 VAL A CA 1
ATOM 674 C C . VAL A 1 88 ? -4.504 14.438 6.23 1 92.12 88 VAL A C 1
ATOM 676 O O . VAL A 1 88 ? -5.383 14.195 7.062 1 92.12 88 VAL A O 1
ATOM 679 N N . ALA A 1 89 ? -3.209 14.312 6.496 1 91.94 89 ALA A N 1
ATOM 680 C CA . ALA A 1 89 ? -2.762 13.898 7.824 1 91.94 89 ALA A CA 1
ATOM 681 C C . ALA A 1 89 ? -3.223 14.898 8.891 1 91.94 89 ALA A C 1
ATOM 683 O O . ALA A 1 89 ? -3.629 14.5 9.984 1 91.94 89 ALA A O 1
ATOM 684 N N . GLU A 1 90 ? -3.191 16.125 8.57 1 93.5 90 GLU A N 1
ATOM 685 C CA . GLU A 1 90 ? -3.627 17.172 9.492 1 93.5 90 GLU A CA 1
ATOM 686 C C . GLU A 1 90 ? -5.129 17.094 9.75 1 93.5 90 GLU A C 1
ATOM 688 O O . GLU A 1 90 ? -5.594 17.359 10.859 1 93.5 90 GLU A O 1
ATOM 693 N N . LEU A 1 91 ? -5.816 16.781 8.703 1 93.25 91 LEU A N 1
ATOM 694 C CA . LEU A 1 91 ? -7.262 16.609 8.859 1 93.25 91 LEU A CA 1
ATOM 695 C C . LEU A 1 91 ? -7.578 15.508 9.859 1 93.25 91 LEU A C 1
ATOM 697 O O . LEU A 1 91 ? -8.438 15.68 10.734 1 93.25 91 LEU A O 1
ATOM 701 N N . PHE A 1 92 ? -6.879 14.383 9.812 1 92.06 92 PHE A N 1
ATOM 702 C CA . PHE A 1 92 ? -7.098 13.281 10.742 1 92.06 92 PHE A CA 1
ATOM 703 C C . PHE A 1 92 ? -6.715 13.695 12.164 1 92.06 92 PHE A C 1
ATOM 705 O O . PHE A 1 92 ? -7.398 13.336 13.125 1 92.06 92 PHE A O 1
ATOM 712 N N . ALA A 1 93 ? -5.637 14.461 12.25 1 91.38 93 ALA A N 1
ATOM 713 C CA . ALA A 1 93 ? -5.199 14.953 13.555 1 91.38 93 ALA A CA 1
ATOM 714 C C . ALA A 1 93 ? -6.223 15.914 14.148 1 91.38 93 ALA A C 1
ATOM 716 O O . ALA A 1 93 ? -6.57 15.812 15.328 1 91.38 93 ALA A O 1
ATOM 717 N N . GLU A 1 94 ? -6.711 16.797 13.359 1 93.88 94 GLU A N 1
ATOM 718 C CA . GLU A 1 94 ? -7.703 17.766 13.805 1 93.88 94 GLU A CA 1
ATOM 719 C C . GLU A 1 94 ? -8.969 17.078 14.312 1 93.88 94 GLU A C 1
ATOM 721 O O . GLU A 1 94 ? -9.547 17.516 15.312 1 93.88 94 GLU A O 1
ATOM 726 N N . GLY A 1 95 ? -9.352 16.062 13.641 1 93 95 GLY A N 1
ATOM 727 C CA . GLY A 1 95 ? -10.547 15.32 14.008 1 93 95 GLY A CA 1
ATOM 728 C C . GLY A 1 95 ? -10.312 14.305 15.117 1 93 95 GLY A C 1
ATOM 729 O O . GLY A 1 95 ? -11.242 13.641 15.57 1 93 95 GLY A O 1
ATOM 730 N N . ASN A 1 96 ? -9.031 14.172 15.523 1 91.19 96 ASN A N 1
ATOM 731 C CA . ASN A 1 96 ? -8.648 13.156 16.5 1 91.19 96 ASN A CA 1
ATOM 732 C C . ASN A 1 96 ? -9.039 11.758 16.047 1 91.19 96 ASN A C 1
ATOM 734 O O . ASN A 1 96 ? -9.625 10.992 16.828 1 91.19 96 ASN A O 1
ATOM 738 N N . ILE A 1 97 ? -8.844 11.516 14.797 1 90 97 ILE A N 1
ATOM 739 C CA . ILE A 1 97 ? -9.141 10.227 14.188 1 90 97 ILE A CA 1
ATOM 740 C C . ILE A 1 97 ? -7.891 9.352 14.195 1 90 97 ILE A C 1
ATOM 742 O O . ILE A 1 97 ? -6.879 9.695 13.586 1 90 97 ILE A O 1
ATOM 746 N N . ASN A 1 98 ? -7.98 8.273 14.82 1 86.62 98 ASN A N 1
ATOM 747 C CA . ASN A 1 98 ? -6.855 7.344 14.883 1 86.62 98 ASN A CA 1
ATOM 748 C C . ASN A 1 98 ? -6.777 6.473 13.633 1 86.62 98 ASN A C 1
ATOM 750 O O . ASN A 1 98 ? -7.77 5.859 13.234 1 86.62 98 ASN A O 1
ATOM 754 N N . ILE A 1 99 ? -5.605 6.434 13.141 1 90.12 99 ILE A N 1
ATOM 755 C CA . ILE A 1 99 ? -5.34 5.602 11.969 1 90.12 99 ILE A CA 1
ATOM 756 C C . ILE A 1 99 ? -4.742 4.266 12.414 1 90.12 99 ILE A C 1
ATOM 758 O O . ILE A 1 99 ? -3.699 4.23 13.062 1 90.12 99 ILE A O 1
ATOM 762 N N . ASP A 1 100 ? -5.434 3.232 12.125 1 89 100 ASP A N 1
ATOM 763 C CA . ASP A 1 100 ? -4.902 1.905 12.422 1 89 100 ASP A CA 1
ATOM 764 C C . ASP A 1 100 ? -3.85 1.494 11.391 1 89 100 ASP A C 1
ATOM 766 O O . ASP A 1 100 ? -2.783 0.996 11.758 1 89 100 ASP A O 1
ATOM 770 N N . TYR A 1 101 ? -4.141 1.628 10.133 1 90.88 101 TYR A N 1
ATOM 771 C CA . TYR A 1 101 ? -3.18 1.493 9.039 1 90.88 101 TYR A CA 1
ATOM 772 C C . TYR A 1 101 ? -3.654 2.242 7.801 1 90.88 101 TYR A C 1
ATOM 774 O O . TYR A 1 101 ? -4.816 2.639 7.715 1 90.88 101 TYR A O 1
ATOM 782 N N . ALA A 1 102 ? -2.713 2.455 6.926 1 92.94 102 ALA A N 1
ATOM 783 C CA . ALA A 1 102 ? -3.018 3.176 5.691 1 92.94 102 ALA A CA 1
ATOM 784 C C . ALA A 1 102 ? -2.016 2.83 4.594 1 92.94 102 ALA A C 1
ATOM 786 O O . ALA A 1 102 ? -0.899 2.387 4.879 1 92.94 102 ALA A O 1
ATOM 787 N N . TYR A 1 103 ? -2.438 2.994 3.408 1 94.12 103 TYR A N 1
ATOM 788 C CA . TYR A 1 103 ? -1.545 2.871 2.262 1 94.12 103 TYR A CA 1
ATOM 789 C C . TYR A 1 103 ? -2.012 3.754 1.11 1 94.12 103 TYR A C 1
ATOM 791 O O . TYR A 1 103 ? -3.209 4 0.955 1 94.12 103 TYR A O 1
ATOM 799 N N . ALA A 1 104 ? -1.031 4.254 0.439 1 93.31 104 ALA A N 1
ATOM 800 C CA . ALA A 1 104 ? -1.279 5.164 -0.678 1 93.31 104 ALA A CA 1
ATOM 801 C C . ALA A 1 104 ? -0.278 4.934 -1.806 1 93.31 104 ALA A C 1
ATOM 803 O O . ALA A 1 104 ? 0.848 4.488 -1.563 1 93.31 104 ALA A O 1
ATOM 804 N N . PHE A 1 105 ? -0.716 5.258 -2.986 1 86.62 105 PHE A N 1
ATOM 805 C CA . PHE A 1 105 ? 0.157 5.215 -4.152 1 86.62 105 PHE A CA 1
ATOM 806 C C . PHE A 1 105 ? -0.297 6.219 -5.207 1 86.62 105 PHE A C 1
ATOM 808 O O . PHE A 1 105 ? -1.421 6.723 -5.148 1 86.62 105 PHE A O 1
ATOM 815 N N . ILE A 1 106 ? 0.604 6.43 -6.109 1 82.12 106 ILE A N 1
ATOM 816 C CA . ILE A 1 106 ? 0.267 7.305 -7.227 1 82.12 106 ILE A CA 1
ATOM 817 C C . ILE A 1 106 ? -0.833 6.66 -8.07 1 82.12 106 ILE A C 1
ATOM 819 O O . ILE A 1 106 ? -0.851 5.441 -8.25 1 82.12 106 ILE A O 1
ATOM 823 N N . GLY A 1 107 ? -1.768 7.453 -8.414 1 77.44 107 GLY A N 1
ATOM 824 C CA . GLY A 1 107 ? -2.855 7.023 -9.273 1 77.44 107 GLY A CA 1
ATOM 825 C C . GLY A 1 107 ? -2.785 7.625 -10.664 1 77.44 107 GLY A C 1
ATOM 826 O O . GLY A 1 107 ? -1.696 7.82 -11.211 1 77.44 107 GLY A O 1
ATOM 827 N N . ARG A 1 108 ? -3.945 7.672 -11.18 1 76.06 108 ARG A N 1
ATOM 828 C CA . ARG A 1 108 ? -4.082 8.25 -12.516 1 76.06 108 ARG A CA 1
ATOM 829 C C . ARG A 1 108 ? -4.324 9.758 -12.438 1 76.06 108 ARG A C 1
ATOM 831 O O . ARG A 1 108 ? -4.711 10.273 -11.383 1 76.06 108 ARG A O 1
ATOM 838 N N . ASN A 1 109 ? -4.008 10.523 -13.531 1 82.31 109 ASN A N 1
ATOM 839 C CA . ASN A 1 109 ? -4.34 11.93 -13.719 1 82.31 109 ASN A CA 1
ATOM 840 C C . ASN A 1 109 ? -3.758 12.797 -12.602 1 82.31 109 ASN A C 1
ATOM 842 O O . ASN A 1 109 ? -4.457 13.641 -12.039 1 82.31 109 ASN A O 1
ATOM 846 N N . GLN A 1 110 ? -2.594 12.578 -12.18 1 87.19 110 GLN A N 1
ATOM 847 C CA . GLN A 1 110 ? -1.858 13.367 -11.195 1 87.19 110 GLN A CA 1
ATOM 848 C C . GLN A 1 110 ? -2.553 13.344 -9.836 1 87.19 110 GLN A C 1
ATOM 850 O O . GLN A 1 110 ? -2.584 14.352 -9.133 1 87.19 110 GLN A O 1
ATOM 855 N N . LYS A 1 111 ? -3.305 12.281 -9.633 1 90.38 111 LYS A N 1
ATOM 856 C CA . LYS A 1 111 ? -3.92 12.062 -8.32 1 90.38 111 LYS A CA 1
ATOM 857 C C . LYS A 1 111 ? -3.293 10.867 -7.613 1 90.38 111 LYS A C 1
ATOM 859 O O . LYS A 1 111 ? -2.584 10.07 -8.234 1 90.38 111 LYS A O 1
ATOM 864 N N . ALA A 1 112 ? -3.434 10.891 -6.363 1 91.69 112 ALA A N 1
ATOM 865 C CA . ALA A 1 112 ? -3.074 9.75 -5.527 1 91.69 112 ALA A CA 1
ATOM 866 C C . ALA A 1 112 ? -4.285 9.234 -4.75 1 91.69 112 ALA A C 1
ATOM 868 O O . ALA A 1 112 ? -5.234 9.977 -4.508 1 91.69 112 ALA A O 1
ATOM 869 N N . VAL A 1 113 ? -4.301 8.031 -4.5 1 92.81 113 VAL A N 1
ATOM 870 C CA . VAL A 1 113 ? -5.363 7.391 -3.73 1 92.81 113 VAL A CA 1
ATOM 871 C C . VAL A 1 113 ? -4.824 6.949 -2.371 1 92.81 113 VAL A C 1
ATOM 873 O O . VAL A 1 113 ? -3.789 6.285 -2.291 1 92.81 113 VAL A O 1
ATOM 876 N N . LEU A 1 114 ? -5.484 7.375 -1.357 1 95.38 114 LEU A N 1
ATOM 877 C CA . LEU A 1 114 ? -5.164 7 0.015 1 95.38 114 LEU A CA 1
ATOM 878 C C . LEU A 1 114 ? -6.262 6.129 0.611 1 95.38 114 LEU A C 1
ATOM 880 O O . LEU A 1 114 ? -7.438 6.5 0.586 1 95.38 114 LEU A O 1
ATOM 884 N N . ILE A 1 115 ? -5.898 4.969 1.077 1 95.75 115 ILE A N 1
ATOM 885 C CA . ILE A 1 115 ? -6.805 4.07 1.785 1 95.75 115 ILE A CA 1
ATOM 886 C C . ILE A 1 115 ? -6.438 4.027 3.266 1 95.75 115 ILE A C 1
ATOM 888 O O . ILE A 1 115 ? -5.281 3.77 3.617 1 95.75 115 ILE A O 1
ATOM 892 N N . VAL A 1 116 ? -7.484 4.191 4.148 1 94.31 116 VAL A N 1
ATOM 893 C CA . VAL A 1 116 ? -7.199 4.34 5.574 1 94.31 116 VAL A CA 1
ATOM 894 C C . VAL A 1 116 ? -8.172 3.492 6.387 1 94.31 116 VAL A C 1
ATOM 896 O O . VAL A 1 116 ? -9.391 3.611 6.227 1 94.31 116 VAL A O 1
ATOM 899 N N . ARG A 1 117 ? -7.609 2.684 7.215 1 93.94 117 ARG A N 1
ATOM 900 C CA . ARG A 1 117 ? -8.406 2.053 8.258 1 93.94 117 ARG A CA 1
ATOM 901 C C . ARG A 1 117 ? -8.352 2.861 9.555 1 93.94 117 ARG A C 1
ATOM 903 O O . ARG A 1 117 ? -7.266 3.18 10.047 1 93.94 117 ARG A O 1
ATOM 910 N N . VAL A 1 118 ? -9.484 3.184 10.031 1 92.12 118 VAL A N 1
ATOM 911 C CA . VAL A 1 118 ? -9.562 4 11.242 1 92.12 118 VAL A CA 1
ATOM 912 C C . VAL A 1 118 ? -10.297 3.234 12.336 1 92.12 118 VAL A C 1
ATOM 914 O O . VAL A 1 118 ? -11.055 2.305 12.055 1 92.12 118 VAL A O 1
ATOM 917 N N . SER A 1 119 ? -10.094 3.699 13.539 1 88.94 119 SER A N 1
ATOM 918 C CA . SER A 1 119 ? -10.68 3.012 14.688 1 88.94 119 SER A CA 1
ATOM 919 C C . SER A 1 119 ? -12.172 3.289 14.789 1 88.94 119 SER A C 1
ATOM 921 O O . SER A 1 119 ? -12.945 2.422 15.211 1 88.94 119 SER A O 1
ATOM 923 N N . ASP A 1 120 ? -12.586 4.441 14.469 1 93.25 120 ASP A N 1
ATOM 924 C CA . ASP A 1 120 ? -13.992 4.844 14.5 1 93.25 120 ASP A CA 1
ATOM 925 C C . ASP A 1 120 ? -14.438 5.363 13.133 1 93.25 120 ASP A C 1
ATOM 927 O O . ASP A 1 120 ? -14.375 6.566 12.867 1 93.25 120 ASP A O 1
ATOM 931 N N . LEU A 1 121 ? -14.977 4.473 12.367 1 95.5 121 LEU A N 1
ATOM 932 C CA . LEU A 1 121 ? -15.312 4.762 10.977 1 95.5 121 LEU A CA 1
ATOM 933 C C . LEU A 1 121 ? -16.422 5.809 10.891 1 95.5 121 LEU A C 1
ATOM 935 O O . LEU A 1 121 ? -16.312 6.773 10.125 1 95.5 121 LEU A O 1
ATOM 939 N N . GLU A 1 122 ? -17.422 5.613 11.648 1 95.25 122 GLU A N 1
ATOM 940 C CA . GLU A 1 122 ? -18.578 6.512 11.594 1 95.25 122 GLU A CA 1
ATOM 941 C C . GLU A 1 122 ? -18.172 7.949 11.906 1 95.25 122 GLU A C 1
ATOM 943 O O . GLU A 1 122 ? -18.516 8.875 11.172 1 95.25 122 GLU A O 1
ATOM 948 N N . SER A 1 123 ? -17.453 8.109 12.977 1 94.75 123 SER A N 1
ATOM 949 C CA . SER A 1 123 ? -16.984 9.438 13.367 1 94.75 123 SER A CA 1
ATOM 950 C C . SER A 1 123 ? -16.062 10.039 12.312 1 94.75 123 SER A C 1
ATOM 952 O O . SER A 1 123 ? -16.156 11.227 12.008 1 94.75 123 SER A O 1
ATOM 954 N N . ALA A 1 124 ? -15.188 9.203 11.789 1 94.56 124 ALA A N 1
ATOM 955 C CA . ALA A 1 124 ? -14.25 9.664 10.773 1 94.56 124 ALA A CA 1
ATOM 956 C C . ALA A 1 124 ? -14.992 10.156 9.531 1 94.56 124 ALA A C 1
ATOM 958 O O .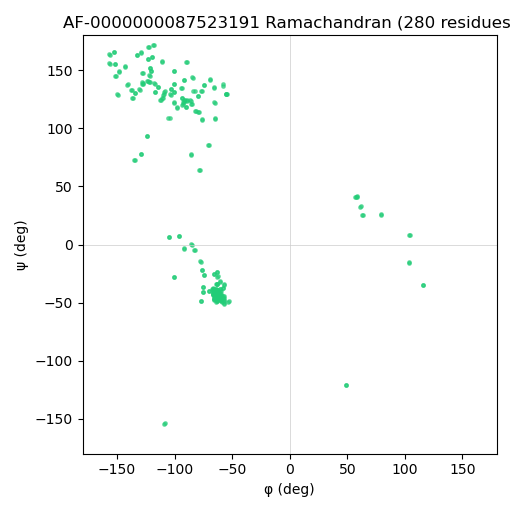 ALA A 1 124 ? -14.727 11.258 9.047 1 94.56 124 ALA A O 1
ATOM 959 N N . LEU A 1 125 ? -15.961 9.406 9.047 1 95.62 125 LEU A N 1
ATOM 960 C CA . LEU A 1 125 ? -16.703 9.758 7.844 1 95.62 125 LEU A CA 1
ATOM 961 C C . LEU A 1 125 ? -17.484 11.047 8.047 1 95.62 125 LEU A C 1
ATOM 963 O O . LEU A 1 125 ? -17.516 11.914 7.164 1 95.62 125 LEU A O 1
ATOM 967 N N . SER A 1 126 ? -18.094 11.141 9.195 1 94.62 126 SER A N 1
ATOM 968 C CA . SER A 1 126 ? -18.844 12.344 9.516 1 94.62 126 SER A CA 1
ATOM 969 C C . SER A 1 126 ? -17.953 13.578 9.508 1 94.62 126 SER A C 1
ATOM 971 O O . SER A 1 126 ? -18.281 14.594 8.891 1 94.62 126 SER A O 1
ATOM 973 N N . PHE A 1 127 ? -16.828 13.469 10.156 1 96.19 127 PHE A N 1
ATOM 974 C CA . PHE A 1 127 ? -15.898 14.586 10.25 1 96.19 127 PHE A CA 1
ATOM 975 C C . PHE A 1 127 ? -15.367 14.961 8.867 1 96.19 127 PHE A C 1
ATOM 977 O O . PHE A 1 127 ? -15.367 16.125 8.492 1 96.19 127 PHE A O 1
ATOM 984 N N . LEU A 1 128 ? -14.883 13.961 8.055 1 94.44 128 LEU A N 1
ATOM 985 C CA . LEU A 1 128 ? -14.289 14.219 6.746 1 94.44 128 LEU A CA 1
ATOM 986 C C . LEU A 1 128 ? -15.312 14.836 5.797 1 94.44 128 LEU A C 1
ATOM 988 O O . LEU A 1 128 ? -14.969 15.672 4.961 1 94.44 128 LEU A O 1
ATOM 992 N N . LYS A 1 129 ? -16.516 14.438 5.961 1 92.81 129 LYS A N 1
ATOM 993 C CA . LYS A 1 129 ? -17.578 15.008 5.156 1 92.81 129 LYS A CA 1
ATOM 994 C C . LYS A 1 129 ? -17.766 16.5 5.461 1 92.81 129 LYS A C 1
ATOM 996 O O . LYS A 1 129 ? -17.938 17.312 4.551 1 92.81 129 LYS A O 1
ATOM 1001 N N . THR A 1 130 ? -17.688 16.875 6.684 1 95 130 THR A N 1
ATOM 1002 C CA . THR A 1 130 ? -17.844 18.281 7.074 1 95 130 THR A CA 1
ATOM 1003 C C . THR A 1 130 ? -16.703 19.125 6.512 1 95 130 THR A C 1
ATOM 1005 O O . THR A 1 130 ? -16.859 20.328 6.336 1 95 130 THR A O 1
ATOM 1008 N N . LYS A 1 131 ? -15.57 18.5 6.258 1 95 131 LYS A N 1
ATOM 1009 C CA . LYS A 1 131 ? -14.391 19.203 5.773 1 95 131 LYS A CA 1
ATOM 1010 C C . LYS A 1 131 ? -14.344 19.219 4.25 1 95 131 LYS A C 1
ATOM 1012 O O . LYS A 1 131 ? -13.438 19.812 3.656 1 95 131 LYS A O 1
ATOM 1017 N N . GLY A 1 132 ? -15.25 18.578 3.609 1 91.75 132 GLY A N 1
ATOM 1018 C CA . GLY A 1 132 ? -15.352 18.609 2.158 1 91.75 132 GLY A CA 1
ATOM 1019 C C . GLY A 1 132 ? -14.359 17.688 1.473 1 91.75 132 GLY A C 1
ATOM 1020 O O . GLY A 1 132 ? -13.945 17.953 0.338 1 91.75 132 GLY A O 1
ATOM 1021 N N . VAL A 1 133 ? -13.93 16.672 2.135 1 91.44 133 VAL A N 1
ATOM 1022 C CA . VAL A 1 133 ? -12.969 15.719 1.561 1 91.44 133 VAL A CA 1
ATOM 1023 C C . VAL A 1 133 ? -13.68 14.828 0.541 1 91.44 133 VAL A C 1
ATOM 1025 O O . VAL A 1 133 ? -14.805 14.383 0.771 1 91.44 133 VAL A O 1
ATOM 1028 N N . SER A 1 134 ? -13.039 14.602 -0.583 1 90.75 134 SER A N 1
ATOM 1029 C CA . SER A 1 134 ? -13.555 13.688 -1.596 1 90.75 134 SER A CA 1
ATOM 1030 C C . SER A 1 134 ? -13.344 12.234 -1.182 1 90.75 134 SER A C 1
ATOM 1032 O O . SER A 1 134 ? -12.219 11.734 -1.202 1 90.75 134 SER A O 1
ATOM 1034 N N . LEU A 1 135 ? -14.43 11.586 -0.83 1 94.19 135 LEU A N 1
ATOM 1035 C CA . LEU A 1 135 ? -14.383 10.18 -0.431 1 94.19 135 LEU A CA 1
ATOM 1036 C C . LEU A 1 135 ? -14.609 9.266 -1.629 1 94.19 135 LEU A C 1
ATOM 1038 O O . LEU A 1 135 ? -15.445 9.562 -2.488 1 94.19 135 LEU A O 1
ATOM 1042 N N . LEU A 1 136 ? -13.891 8.227 -1.622 1 93 136 LEU A N 1
ATOM 1043 C CA . LEU A 1 136 ? -13.922 7.312 -2.76 1 93 136 LEU A CA 1
ATOM 1044 C C . LEU A 1 136 ? -14.797 6.098 -2.451 1 93 136 LEU A C 1
ATOM 1046 O O . LEU A 1 136 ? -14.969 5.734 -1.287 1 93 136 LEU A O 1
ATOM 1050 N N . GLU A 1 137 ? -15.359 5.629 -3.492 1 92.31 137 GLU A N 1
ATOM 1051 C CA . GLU A 1 137 ? -15.945 4.293 -3.514 1 92.31 137 GLU A CA 1
ATOM 1052 C C . GLU A 1 137 ? -15.258 3.402 -4.547 1 92.31 137 GLU A C 1
ATOM 1054 O O . GLU A 1 137 ? -14.383 3.863 -5.285 1 92.31 137 GLU A O 1
ATOM 1059 N N . ILE A 1 138 ? -15.617 2.174 -4.504 1 88.38 138 ILE A N 1
ATOM 1060 C CA . ILE A 1 138 ? -14.922 1.202 -5.344 1 88.38 138 ILE A CA 1
ATOM 1061 C C . ILE A 1 138 ? -15.023 1.624 -6.809 1 88.38 138 ILE A C 1
ATOM 1063 O O . ILE A 1 138 ? -14.07 1.45 -7.574 1 88.38 138 ILE A O 1
ATOM 1067 N N . ASN A 1 139 ? -16.047 2.195 -7.234 1 88.38 139 ASN A N 1
ATOM 1068 C CA . ASN A 1 139 ? -16.25 2.582 -8.625 1 88.38 139 ASN A CA 1
ATOM 1069 C C . ASN A 1 139 ? -15.227 3.621 -9.07 1 88.38 139 ASN A C 1
ATOM 1071 O O . ASN A 1 139 ? -14.898 3.709 -10.258 1 88.38 139 ASN A O 1
ATOM 1075 N N . ASP A 1 140 ? -14.672 4.34 -8.164 1 87.12 140 ASP A N 1
ATOM 1076 C CA . ASP A 1 140 ? -13.664 5.359 -8.469 1 87.12 140 ASP A CA 1
ATOM 1077 C C . ASP A 1 140 ? -12.305 4.723 -8.727 1 87.12 140 ASP A C 1
ATOM 1079 O O . ASP A 1 140 ? -11.391 5.383 -9.234 1 87.12 140 ASP A O 1
ATOM 1083 N N . LEU A 1 141 ? -12.164 3.441 -8.352 1 84.81 141 LEU A N 1
ATOM 1084 C CA . LEU A 1 141 ? -10.898 2.74 -8.492 1 84.81 141 LEU A CA 1
ATOM 1085 C C . LEU A 1 141 ? -10.938 1.766 -9.664 1 84.81 141 LEU A C 1
ATOM 1087 O O . LEU A 1 141 ? -10.047 0.926 -9.812 1 84.81 141 LEU A O 1
ATOM 1091 N N . LEU A 1 142 ? -12.031 1.836 -10.406 1 82 142 LEU A N 1
ATOM 1092 C CA . LEU A 1 142 ? -12.18 0.903 -11.516 1 82 142 LEU A CA 1
ATOM 1093 C C . LEU A 1 142 ? -11.539 1.459 -12.789 1 82 142 LEU A C 1
ATOM 1095 O O . LEU A 1 142 ? -11.5 2.676 -12.984 1 82 142 LEU A O 1
ATOM 1099 N N . MET B 1 1 ? 24.328 -1.94 -12.312 1 48.09 1 MET B N 1
ATOM 1100 C CA . MET B 1 1 ? 23.797 -1.388 -11.07 1 48.09 1 MET B CA 1
ATOM 1101 C C . MET B 1 1 ? 22.406 -1.919 -10.781 1 48.09 1 MET B C 1
ATOM 1103 O O . MET B 1 1 ? 21.594 -2.059 -11.703 1 48.09 1 MET B O 1
ATOM 1107 N N . THR B 1 2 ? 22.156 -2.648 -9.539 1 65.19 2 THR B N 1
ATOM 1108 C CA . THR B 1 2 ? 20.953 -3.441 -9.305 1 65.19 2 THR B CA 1
ATOM 1109 C C . THR B 1 2 ? 19.719 -2.549 -9.266 1 65.19 2 THR B C 1
ATOM 1111 O O . THR B 1 2 ? 19.75 -1.473 -8.664 1 65.19 2 THR B O 1
ATOM 1114 N N . LYS B 1 3 ? 18.781 -2.838 -10.125 1 86.06 3 LYS B N 1
ATOM 1115 C CA . LYS B 1 3 ? 17.562 -2.07 -10.258 1 86.06 3 LYS B CA 1
ATOM 1116 C C . LYS B 1 3 ? 16.641 -2.291 -9.055 1 86.06 3 LYS B C 1
ATOM 1118 O O . LYS B 1 3 ? 15.898 -3.273 -9.008 1 86.06 3 LYS B O 1
ATOM 1123 N N . THR B 1 4 ? 16.938 -1.459 -8.008 1 95.5 4 THR B N 1
ATOM 1124 C CA . THR B 1 4 ? 16.062 -1.513 -6.836 1 95.5 4 THR B CA 1
ATOM 1125 C C . THR B 1 4 ? 15.469 -0.14 -6.543 1 95.5 4 THR B C 1
ATOM 1127 O O . THR B 1 4 ? 15.812 0.846 -7.199 1 95.5 4 THR B O 1
ATOM 1130 N N . ILE B 1 5 ? 14.539 -0.135 -5.664 1 96.38 5 ILE B N 1
ATOM 1131 C CA . ILE B 1 5 ? 13.945 1.087 -5.137 1 96.38 5 ILE B CA 1
ATOM 1132 C C . ILE B 1 5 ? 14.375 1.285 -3.684 1 96.38 5 ILE B C 1
ATOM 1134 O O . ILE B 1 5 ? 14.273 0.365 -2.869 1 96.38 5 ILE B O 1
ATOM 1138 N N . LYS B 1 6 ? 14.875 2.498 -3.412 1 96.69 6 LYS B N 1
ATOM 1139 C CA . LYS B 1 6 ? 15.211 2.828 -2.029 1 96.69 6 LYS B CA 1
ATOM 1140 C C . LYS B 1 6 ? 13.969 3.268 -1.255 1 96.69 6 LYS B C 1
ATOM 1142 O O . LYS B 1 6 ? 13.336 4.266 -1.603 1 96.69 6 LYS B O 1
ATOM 1147 N N . GLN B 1 7 ? 13.617 2.443 -0.267 1 96.81 7 GLN B N 1
ATOM 1148 C CA . GLN B 1 7 ? 12.484 2.732 0.608 1 96.81 7 GLN B CA 1
ATOM 1149 C C . GLN B 1 7 ? 12.953 3.297 1.946 1 96.81 7 GLN B C 1
ATOM 1151 O O . GLN B 1 7 ? 13.93 2.811 2.521 1 96.81 7 GLN B O 1
ATOM 1156 N N . ILE B 1 8 ? 12.211 4.32 2.379 1 96.81 8 ILE B N 1
ATOM 1157 C CA . ILE B 1 8 ? 12.477 4.91 3.688 1 96.81 8 ILE B CA 1
ATOM 1158 C C . ILE B 1 8 ? 11.43 4.426 4.691 1 96.81 8 ILE B C 1
ATOM 1160 O O . ILE B 1 8 ? 10.234 4.387 4.387 1 96.81 8 ILE B O 1
ATOM 1164 N N . SER B 1 9 ? 11.93 4.023 5.844 1 94.81 9 SER B N 1
ATOM 1165 C CA . SER B 1 9 ? 11.023 3.615 6.914 1 94.81 9 SER B CA 1
ATOM 1166 C C . SER B 1 9 ? 11.266 4.426 8.18 1 94.81 9 SER B C 1
ATOM 1168 O O . SER B 1 9 ? 12.414 4.727 8.523 1 94.81 9 SER B O 1
ATOM 1170 N N . LEU B 1 10 ? 10.164 4.738 8.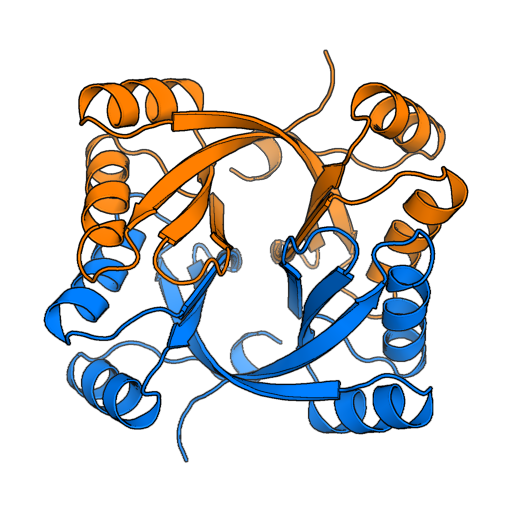789 1 93.62 10 LEU B N 1
ATOM 1171 C CA . LEU B 1 10 ? 10.195 5.492 10.039 1 93.62 10 LEU B CA 1
ATOM 1172 C C . LEU B 1 10 ? 9.375 4.785 11.117 1 93.62 10 LEU B C 1
ATOM 1174 O O . LEU B 1 10 ? 8.305 4.242 10.836 1 93.62 10 LEU B O 1
ATOM 1178 N N . PHE B 1 11 ? 10 4.852 12.289 1 86.12 11 PHE B N 1
ATOM 1179 C CA . PHE B 1 11 ? 9.211 4.445 13.445 1 86.12 11 PHE B CA 1
ATOM 1180 C C . PHE B 1 11 ? 8.367 5.605 13.961 1 86.12 11 PHE B C 1
ATOM 1182 O O . PHE B 1 11 ? 8.891 6.691 14.219 1 86.12 11 PHE B O 1
ATOM 1189 N N . SER B 1 12 ? 7.051 5.359 13.953 1 80.31 12 SER B N 1
ATOM 1190 C CA . SER B 1 12 ? 6.195 6.457 14.391 1 80.31 12 SER B CA 1
ATOM 1191 C C . SER B 1 12 ? 5.195 5.996 15.445 1 80.31 12 SER B C 1
ATOM 1193 O O . SER B 1 12 ? 4.645 4.898 15.344 1 80.31 12 SER B O 1
ATOM 1195 N N . GLU B 1 13 ? 5.129 6.789 16.469 1 77.12 13 GLU B N 1
ATOM 1196 C CA . GLU B 1 13 ? 4.023 6.559 17.391 1 77.12 13 GLU B CA 1
ATOM 1197 C C . GLU B 1 13 ? 2.678 6.656 16.688 1 77.12 13 GLU B C 1
ATOM 1199 O O . GLU B 1 13 ? 2.498 7.5 15.805 1 77.12 13 GLU B O 1
ATOM 1204 N N . ASN B 1 14 ? 1.836 5.738 17.016 1 71.12 14 ASN B N 1
ATOM 1205 C CA . ASN B 1 14 ? 0.497 5.746 16.438 1 71.12 14 ASN B CA 1
ATOM 1206 C C . ASN B 1 14 ? -0.4 6.777 17.125 1 71.12 14 ASN B C 1
ATOM 1208 O O . ASN B 1 14 ? -1.328 6.418 17.844 1 71.12 14 ASN B O 1
ATOM 1212 N N . LYS B 1 15 ? -0.039 8.055 17 1 73.88 15 LYS B N 1
ATOM 1213 C CA . LYS B 1 15 ? -0.831 9.164 17.516 1 73.88 15 LYS B CA 1
ATOM 1214 C C . LYS B 1 15 ? -1.087 10.211 16.422 1 73.88 15 LYS B C 1
ATOM 1216 O O . LYS B 1 15 ? -0.261 10.391 15.523 1 73.88 15 LYS B O 1
ATOM 1221 N N . PRO B 1 16 ? -2.297 10.766 16.641 1 73.06 16 PRO B N 1
ATOM 1222 C CA . PRO B 1 16 ? -2.592 11.828 15.68 1 73.06 16 PRO B CA 1
ATOM 1223 C C . PRO B 1 16 ? -1.521 12.914 15.648 1 73.06 16 PRO B C 1
ATOM 1225 O O . PRO B 1 16 ? -0.971 13.273 16.688 1 73.06 16 PRO B O 1
ATOM 1228 N N . GLY B 1 17 ? -1.029 13.273 14.484 1 80.62 17 GLY B N 1
ATOM 1229 C CA . GLY B 1 17 ? -0.112 14.398 14.352 1 80.62 17 GLY B CA 1
ATOM 1230 C C . GLY B 1 17 ? 1.269 13.984 13.875 1 80.62 17 GLY B C 1
ATOM 1231 O O . GLY B 1 17 ? 1.971 14.773 13.234 1 80.62 17 GLY B O 1
ATOM 1232 N N . ARG B 1 18 ? 1.721 12.859 14.266 1 85 18 ARG B N 1
ATOM 1233 C CA . ARG B 1 18 ? 3.061 12.438 13.875 1 85 18 ARG B CA 1
ATOM 1234 C C . ARG B 1 18 ? 3.162 12.273 12.367 1 85 18 ARG B C 1
ATOM 1236 O O . ARG B 1 18 ? 4.129 12.719 11.75 1 85 18 ARG B O 1
ATOM 1243 N N . LEU B 1 19 ? 2.207 11.625 11.805 1 88.06 19 LEU B N 1
ATOM 1244 C CA . LEU B 1 19 ? 2.186 11.477 10.352 1 88.06 19 LEU B CA 1
ATOM 1245 C C . LEU B 1 19 ? 2.182 12.836 9.672 1 88.06 19 LEU B C 1
ATOM 1247 O O . LEU B 1 19 ? 2.848 13.023 8.648 1 88.06 19 LEU B O 1
ATOM 1251 N N . ALA B 1 20 ? 1.496 13.742 10.266 1 91.81 20 ALA B N 1
ATOM 1252 C CA . ALA B 1 20 ? 1.425 15.094 9.711 1 91.81 20 ALA B CA 1
ATOM 1253 C C . ALA B 1 20 ? 2.801 15.75 9.703 1 91.81 20 ALA B C 1
ATOM 1255 O O . ALA B 1 20 ? 3.162 16.438 8.742 1 91.81 20 ALA B O 1
ATOM 1256 N N . LYS B 1 21 ? 3.527 15.523 10.711 1 93.31 21 LYS B N 1
ATOM 1257 C CA . LYS B 1 21 ? 4.863 16.109 10.789 1 93.31 21 LYS B CA 1
ATOM 1258 C C . LYS B 1 21 ? 5.781 15.516 9.727 1 93.31 21 LYS B C 1
ATOM 1260 O O . LYS B 1 21 ? 6.531 16.25 9.07 1 93.31 21 LYS B O 1
ATOM 1265 N N . ILE B 1 22 ? 5.734 14.234 9.531 1 94.56 22 ILE B N 1
ATOM 1266 C CA . ILE B 1 22 ? 6.527 13.57 8.5 1 94.56 22 ILE B CA 1
ATOM 1267 C C . ILE B 1 22 ? 6.211 14.164 7.133 1 94.56 22 ILE B C 1
ATOM 1269 O O . ILE B 1 22 ? 7.113 14.57 6.402 1 94.56 22 ILE B O 1
ATOM 1273 N N . ALA B 1 23 ? 4.941 14.234 6.84 1 94.94 23 ALA B N 1
ATOM 1274 C CA . ALA B 1 23 ? 4.496 14.742 5.547 1 94.94 23 ALA B CA 1
ATOM 1275 C C . ALA B 1 23 ? 4.875 16.203 5.367 1 94.94 23 ALA B C 1
ATOM 1277 O O . ALA B 1 23 ? 5.242 16.625 4.266 1 94.94 23 ALA B O 1
ATOM 1278 N N . ASP B 1 24 ? 4.766 16.938 6.445 1 96.38 24 ASP B N 1
ATOM 1279 C CA . ASP B 1 24 ? 5.109 18.359 6.418 1 96.38 24 ASP B CA 1
ATOM 1280 C C . ASP B 1 24 ? 6.586 18.547 6.094 1 96.38 24 ASP B C 1
ATOM 1282 O O . ASP B 1 24 ? 6.934 19.391 5.254 1 96.38 24 ASP B O 1
ATOM 1286 N N . VAL B 1 25 ? 7.43 17.844 6.738 1 97.31 25 VAL B N 1
ATOM 1287 C CA . VAL B 1 25 ? 8.867 17.938 6.527 1 97.31 25 VAL B CA 1
ATOM 1288 C C . VAL B 1 25 ? 9.195 17.641 5.066 1 97.31 25 VAL B C 1
ATOM 1290 O O . VAL B 1 25 ? 9.945 18.391 4.43 1 97.31 25 VAL B O 1
ATOM 1293 N N . LEU B 1 26 ? 8.633 16.609 4.516 1 98.06 26 LEU B N 1
ATOM 1294 C CA . LEU B 1 26 ? 8.891 16.234 3.129 1 98.06 26 LEU B CA 1
ATOM 1295 C C . LEU B 1 26 ? 8.344 17.281 2.17 1 98.06 26 LEU B C 1
ATOM 1297 O O . LEU B 1 26 ? 9.016 17.656 1.204 1 98.06 26 LEU B O 1
ATOM 1301 N N . GLY B 1 27 ? 7.156 17.75 2.471 1 97.75 27 GLY B N 1
ATOM 1302 C CA . GLY B 1 27 ? 6.539 18.766 1.639 1 97.75 27 GLY B CA 1
ATOM 1303 C C . GLY B 1 27 ? 7.355 20.047 1.561 1 97.75 27 GLY B C 1
ATOM 1304 O O . GLY B 1 27 ? 7.527 20.609 0.48 1 97.75 27 GLY B O 1
ATOM 1305 N N . LYS B 1 28 ? 7.848 20.484 2.623 1 97.81 28 LYS B N 1
ATOM 1306 C CA . LYS B 1 28 ? 8.633 21.719 2.695 1 97.81 28 LYS B CA 1
ATOM 1307 C C . LYS B 1 28 ? 9.914 21.594 1.871 1 97.81 28 LYS B C 1
ATOM 1309 O O . LYS B 1 28 ? 10.438 22.594 1.385 1 97.81 28 LYS B O 1
ATOM 1314 N N . GLU B 1 29 ? 10.391 20.422 1.725 1 98 29 GLU B N 1
ATOM 1315 C CA . GLU B 1 29 ? 11.617 20.172 0.966 1 98 29 GLU B CA 1
ATOM 1316 C C . GLU B 1 29 ? 11.297 19.766 -0.473 1 98 29 GLU B C 1
ATOM 1318 O O . GLU B 1 29 ? 12.188 19.328 -1.21 1 98 29 GLU B O 1
ATOM 1323 N N . ASN B 1 30 ? 10.039 19.844 -0.854 1 97.88 30 ASN B N 1
ATOM 1324 C CA . ASN B 1 30 ? 9.555 19.547 -2.195 1 97.88 30 ASN B CA 1
ATOM 1325 C C . ASN B 1 30 ? 9.828 18.094 -2.576 1 97.88 30 ASN B C 1
ATOM 1327 O O . ASN B 1 30 ? 10.164 17.797 -3.725 1 97.88 30 ASN B O 1
ATOM 1331 N N . ILE B 1 31 ? 9.789 17.203 -1.579 1 97.88 31 ILE B N 1
ATOM 1332 C CA . ILE B 1 31 ? 9.93 15.766 -1.795 1 97.88 31 ILE B CA 1
ATOM 1333 C C . ILE B 1 31 ? 8.547 15.133 -1.96 1 97.88 31 ILE B C 1
ATOM 1335 O O . ILE B 1 31 ? 7.688 15.273 -1.089 1 97.88 31 ILE B O 1
ATOM 1339 N N . ASN B 1 32 ? 8.344 14.469 -3.084 1 96.75 32 ASN B N 1
ATOM 1340 C CA . ASN B 1 32 ? 7.047 13.867 -3.383 1 96.75 32 ASN B CA 1
ATOM 1341 C C . ASN B 1 32 ? 7.004 12.398 -2.959 1 96.75 32 ASN B C 1
ATOM 1343 O O . ASN B 1 32 ? 7.969 11.656 -3.158 1 96.75 32 ASN B O 1
ATOM 1347 N N . ILE B 1 33 ? 5.938 12.023 -2.322 1 96.62 33 ILE B N 1
ATOM 1348 C CA . ILE B 1 33 ? 5.699 10.641 -1.904 1 96.62 33 ILE B CA 1
ATOM 1349 C C . ILE B 1 33 ? 5.055 9.859 -3.047 1 96.62 33 ILE B C 1
ATOM 1351 O O . ILE B 1 33 ? 4.008 10.266 -3.566 1 96.62 33 ILE B O 1
ATOM 1355 N N . ARG B 1 34 ? 5.668 8.773 -3.453 1 94.75 34 ARG B N 1
ATOM 1356 C CA . ARG B 1 34 ? 5.188 7.965 -4.57 1 94.75 34 ARG B CA 1
ATOM 1357 C C . ARG B 1 34 ? 4.441 6.73 -4.07 1 94.75 34 ARG B C 1
ATOM 1359 O O . ARG B 1 34 ? 3.58 6.195 -4.77 1 94.75 34 ARG B O 1
ATOM 1366 N N . ALA B 1 35 ? 4.809 6.285 -2.918 1 94.81 35 ALA B N 1
ATOM 1367 C CA . ALA B 1 35 ? 4.117 5.223 -2.197 1 94.81 35 ALA B CA 1
ATOM 1368 C C . ALA B 1 35 ? 4.223 5.422 -0.688 1 94.81 35 ALA B C 1
ATOM 1370 O O . ALA B 1 35 ? 5.211 5.977 -0.198 1 94.81 35 ALA B O 1
ATOM 1371 N N . PHE B 1 36 ? 3.215 4.988 -0.005 1 93.25 36 PHE B N 1
ATOM 1372 C CA . PHE B 1 36 ? 3.066 5.207 1.429 1 93.25 36 PHE B CA 1
ATOM 1373 C C . PHE B 1 36 ? 2.318 4.051 2.08 1 93.25 36 PHE B C 1
ATOM 1375 O O . PHE B 1 36 ? 1.283 3.613 1.573 1 93.25 36 PHE B O 1
ATOM 1382 N N . THR B 1 37 ? 2.91 3.508 3.158 1 93.19 37 THR B N 1
ATOM 1383 C CA . THR B 1 37 ? 2.174 2.533 3.957 1 93.19 37 THR B CA 1
ATOM 1384 C C . THR B 1 37 ? 2.436 2.746 5.445 1 93.19 37 THR B C 1
ATOM 1386 O O . THR B 1 37 ? 3.535 3.141 5.836 1 93.19 37 THR B O 1
ATOM 1389 N N . ILE B 1 38 ? 1.469 2.654 6.207 1 89.75 38 ILE B N 1
ATOM 1390 C CA . ILE B 1 38 ? 1.604 2.48 7.648 1 89.75 38 ILE B CA 1
ATOM 1391 C C . ILE B 1 38 ? 1.273 1.039 8.031 1 89.75 38 ILE B C 1
ATOM 1393 O O . ILE B 1 38 ? 0.137 0.592 7.863 1 89.75 38 ILE B O 1
ATOM 1397 N N . ALA B 1 39 ? 2.338 0.358 8.398 1 77.25 39 ALA B N 1
ATOM 1398 C CA . ALA B 1 39 ? 2.148 -1.031 8.805 1 77.25 39 ALA B CA 1
ATOM 1399 C C . ALA B 1 39 ? 1.568 -1.111 10.219 1 77.25 39 ALA B C 1
ATOM 1401 O O . ALA B 1 39 ? 1.907 -0.301 11.078 1 77.25 39 ALA B O 1
ATOM 1402 N N . GLU B 1 40 ? 0.556 -1.896 10.414 1 70.12 40 GLU B N 1
ATOM 1403 C CA . GLU B 1 40 ? -0.127 -2.031 11.703 1 70.12 40 GLU B CA 1
ATOM 1404 C C . GLU B 1 40 ? 0.799 -2.627 12.758 1 70.12 40 GLU B C 1
ATOM 1406 O O . GLU B 1 40 ? 1.447 -3.648 12.516 1 70.12 40 GLU B O 1
ATOM 1411 N N . SER B 1 41 ? 1.172 -1.703 13.695 1 60.38 41 SER B N 1
ATOM 1412 C CA . SER B 1 41 ? 1.882 -2.297 14.82 1 60.38 41 SER B CA 1
ATOM 1413 C C . SER B 1 41 ? 1.382 -1.736 16.141 1 60.38 41 SER B C 1
ATOM 1415 O O . SER B 1 41 ? 1.965 -0.794 16.688 1 60.38 41 SER B O 1
ATOM 1417 N N . GLY B 1 42 ? 0.176 -2.143 16.547 1 63.16 42 GLY B N 1
ATOM 1418 C CA . GLY B 1 42 ? -0.247 -1.748 17.891 1 63.16 42 GLY B CA 1
ATOM 1419 C C . GLY B 1 42 ? -0.053 -0.269 18.156 1 63.16 42 GLY B C 1
ATOM 1420 O O . GLY B 1 42 ? -0.5 0.576 17.375 1 63.16 42 GLY B O 1
ATOM 1421 N N . ASP B 1 43 ? 0.811 0.039 19.266 1 65.75 43 ASP B N 1
ATOM 1422 C CA . ASP B 1 43 ? 1.038 1.405 19.734 1 65.75 43 ASP B CA 1
ATOM 1423 C C . ASP B 1 43 ? 1.993 2.148 18.797 1 65.75 43 ASP B C 1
ATOM 1425 O O . ASP B 1 43 ? 2.055 3.379 18.812 1 65.75 43 ASP B O 1
ATOM 1429 N N . PHE B 1 44 ? 2.719 1.336 18.109 1 70.75 44 PHE B N 1
ATOM 1430 C CA . PHE B 1 44 ? 3.666 1.888 17.156 1 70.75 44 PHE B CA 1
ATOM 1431 C C . PHE B 1 44 ? 3.385 1.357 15.75 1 70.75 44 PHE B C 1
ATOM 1433 O O . PHE B 1 44 ? 2.857 0.254 15.594 1 70.75 44 PHE B O 1
ATOM 1440 N N . GLY B 1 45 ? 3.523 2.332 14.82 1 78.88 45 GLY B N 1
ATOM 1441 C CA . GLY B 1 45 ? 3.445 1.892 13.438 1 78.88 45 GLY B CA 1
ATOM 1442 C C . GLY B 1 45 ? 4.688 2.227 12.633 1 78.88 45 GLY B C 1
ATOM 1443 O O . GLY B 1 45 ? 5.465 3.102 13.023 1 78.88 45 GLY B O 1
ATOM 1444 N N . ILE B 1 46 ? 5.035 1.374 11.734 1 88.88 46 ILE B N 1
ATOM 1445 C CA . ILE B 1 46 ? 6.125 1.634 10.797 1 88.88 46 ILE B CA 1
ATOM 1446 C C . ILE B 1 46 ? 5.574 2.311 9.547 1 88.88 46 ILE B C 1
ATOM 1448 O O . ILE B 1 46 ? 4.676 1.78 8.883 1 88.88 46 ILE B O 1
ATOM 1452 N N . VAL B 1 47 ? 6.09 3.525 9.344 1 92.75 47 VAL B N 1
ATOM 1453 C CA . VAL B 1 47 ? 5.746 4.242 8.125 1 92.75 47 VAL B CA 1
ATOM 1454 C C . VAL B 1 47 ? 6.777 3.943 7.039 1 92.75 47 VAL B C 1
ATOM 1456 O O . VAL B 1 47 ? 7.98 4.113 7.258 1 92.75 47 VAL B O 1
ATOM 1459 N N . ARG B 1 48 ? 6.32 3.496 5.965 1 94.5 48 ARG B N 1
ATOM 1460 C CA . ARG B 1 48 ? 7.191 3.23 4.824 1 94.5 48 ARG B CA 1
ATOM 1461 C C . ARG B 1 48 ? 6.871 4.164 3.662 1 94.5 48 ARG B C 1
ATOM 1463 O O . ARG B 1 48 ? 5.703 4.344 3.305 1 94.5 48 ARG B O 1
ATOM 1470 N N . LEU B 1 49 ? 7.949 4.668 3.098 1 96.69 49 LEU B N 1
ATOM 1471 C CA . LEU B 1 49 ? 7.789 5.668 2.047 1 96.69 49 LEU B CA 1
ATOM 1472 C C . LEU B 1 49 ? 8.695 5.352 0.859 1 96.69 49 LEU B C 1
ATOM 1474 O O . LEU B 1 49 ? 9.875 5.047 1.037 1 96.69 49 LEU B O 1
ATOM 1478 N N . VAL B 1 50 ? 8.125 5.367 -0.288 1 96.75 50 VAL B N 1
ATOM 1479 C CA . VAL B 1 50 ? 8.875 5.555 -1.523 1 96.75 50 VAL B CA 1
ATOM 1480 C C . VAL B 1 50 ? 8.742 7 -1.997 1 96.75 50 VAL B C 1
ATOM 1482 O O . VAL B 1 50 ? 7.629 7.504 -2.156 1 96.75 50 VAL B O 1
ATOM 1485 N N . VAL B 1 51 ? 9.898 7.68 -2.141 1 97.38 51 VAL B N 1
ATOM 1486 C CA . VAL B 1 51 ? 9.867 9.094 -2.492 1 97.38 51 VAL B CA 1
ATOM 1487 C C . VAL B 1 51 ? 10.781 9.359 -3.684 1 97.38 51 VAL B C 1
ATOM 1489 O O . VAL B 1 51 ? 11.617 8.516 -4.027 1 97.38 51 VAL B O 1
ATOM 1492 N N . ASP B 1 52 ? 10.641 10.5 -4.316 1 96.25 52 ASP B N 1
ATOM 1493 C CA . ASP B 1 52 ? 11.383 10.82 -5.531 1 96.25 52 ASP B CA 1
ATOM 1494 C C . ASP B 1 52 ? 12.844 11.141 -5.211 1 96.25 52 ASP B C 1
ATOM 1496 O O . ASP B 1 52 ? 13.719 10.977 -6.059 1 96.25 52 ASP B O 1
ATOM 1500 N N . HIS B 1 53 ? 13.141 11.625 -3.98 1 96.62 53 HIS B N 1
ATOM 1501 C CA . HIS B 1 53 ? 14.492 11.961 -3.549 1 96.62 53 HIS B CA 1
ATOM 1502 C C . HIS B 1 53 ? 14.82 11.297 -2.213 1 96.62 53 HIS B C 1
ATOM 1504 O O . HIS B 1 53 ? 14.914 11.977 -1.188 1 96.62 53 HIS B O 1
ATOM 1510 N N . PRO B 1 54 ? 15.133 10 -2.277 1 96.88 54 PRO B N 1
ATOM 1511 C CA . PRO B 1 54 ? 15.242 9.25 -1.026 1 96.88 54 PRO B CA 1
ATOM 1512 C C . PRO B 1 54 ? 16.422 9.703 -0.166 1 96.88 54 PRO B C 1
ATOM 1514 O O . PRO B 1 54 ? 16.312 9.734 1.063 1 96.88 54 PRO B O 1
ATOM 1517 N N . ASP B 1 55 ? 17.562 10.039 -0.788 1 96.81 55 ASP B N 1
ATOM 1518 C CA . ASP B 1 55 ? 18.719 10.469 -0.004 1 96.81 55 ASP B CA 1
ATOM 1519 C C . ASP B 1 55 ? 18.438 11.781 0.72 1 96.81 55 ASP B C 1
ATOM 1521 O O . ASP B 1 55 ? 18.734 11.922 1.908 1 96.81 55 ASP B O 1
ATOM 1525 N N . GLN B 1 56 ? 17.875 12.695 0.013 1 97.81 56 GLN B N 1
ATOM 1526 C CA . GLN B 1 56 ? 17.484 13.961 0.627 1 97.81 56 GLN B CA 1
ATOM 1527 C C . GLN B 1 56 ? 16.453 13.742 1.734 1 97.81 56 GLN B C 1
ATOM 1529 O O . GLN B 1 56 ? 16.547 14.359 2.799 1 97.81 56 GLN B O 1
ATOM 1534 N N . ALA B 1 57 ? 15.469 12.906 1.45 1 98.19 57 ALA B N 1
ATOM 1535 C CA . ALA B 1 57 ? 14.438 12.602 2.436 1 98.19 57 ALA B CA 1
ATOM 1536 C C . ALA B 1 57 ? 15.055 12.039 3.715 1 98.19 57 ALA B C 1
ATOM 1538 O O . ALA B 1 57 ? 14.695 12.461 4.82 1 98.19 57 ALA B O 1
ATOM 1539 N N . HIS B 1 58 ? 15.945 11.062 3.533 1 97.75 58 HIS B N 1
ATOM 1540 C CA . HIS B 1 58 ? 16.641 10.477 4.672 1 97.75 58 HIS B CA 1
ATOM 1541 C C . HIS B 1 58 ? 17.312 11.547 5.523 1 97.75 58 HIS B C 1
ATOM 1543 O O . HIS B 1 58 ? 17.125 11.586 6.742 1 97.75 58 HIS B O 1
ATOM 1549 N N . ASP B 1 59 ? 18.016 12.398 4.91 1 97.81 59 ASP B N 1
ATOM 1550 C CA . ASP B 1 59 ? 18.797 13.406 5.613 1 97.81 59 ASP B CA 1
ATOM 1551 C C . ASP B 1 59 ? 17.891 14.391 6.352 1 97.81 59 ASP B C 1
ATOM 1553 O O . ASP B 1 59 ? 18.125 14.703 7.52 1 97.81 59 ASP B O 1
ATOM 1557 N N . VAL B 1 60 ? 16.875 14.859 5.688 1 98.06 60 VAL B N 1
ATOM 1558 C CA . VAL B 1 60 ? 16.031 15.891 6.285 1 98.06 60 VAL B CA 1
ATOM 1559 C C . VAL B 1 60 ? 15.219 15.289 7.43 1 98.06 60 VAL B C 1
ATOM 1561 O O . VAL B 1 60 ? 15.016 15.938 8.461 1 98.06 60 VAL B O 1
ATOM 1564 N N . LEU B 1 61 ? 14.703 14.07 7.301 1 97.69 61 LEU B N 1
ATOM 1565 C CA . LEU B 1 61 ? 13.938 13.422 8.367 1 97.69 61 LEU B CA 1
ATOM 1566 C C . LEU B 1 61 ? 14.828 13.141 9.57 1 97.69 61 LEU B C 1
ATOM 1568 O O . LEU B 1 61 ? 14.406 13.359 10.719 1 97.69 61 LEU B O 1
ATOM 1572 N N . LYS B 1 62 ? 16.031 12.711 9.297 1 96.56 62 LYS B N 1
ATOM 1573 C CA . LYS B 1 62 ? 16.969 12.484 10.391 1 96.56 62 LYS B CA 1
ATOM 1574 C C . LYS B 1 62 ? 17.281 13.789 11.133 1 96.56 62 LYS B C 1
ATOM 1576 O O . LYS B 1 62 ? 17.312 13.812 12.359 1 96.56 62 LYS B O 1
ATOM 1581 N N . ARG B 1 63 ? 17.5 14.828 10.422 1 97.06 63 ARG B N 1
ATOM 1582 C CA . ARG B 1 63 ? 17.781 16.125 11.016 1 97.06 63 ARG B CA 1
ATOM 1583 C C . ARG B 1 63 ? 16.609 16.594 11.891 1 97.06 63 ARG B C 1
ATOM 1585 O O . ARG B 1 63 ? 16.828 17.25 12.914 1 97.06 63 ARG B O 1
ATOM 1592 N N . GLU B 1 64 ? 15.406 16.219 11.523 1 95.5 64 GLU B N 1
ATOM 1593 C CA . GLU B 1 64 ? 14.219 16.625 12.266 1 95.5 64 GLU B CA 1
ATOM 1594 C C . GLU B 1 64 ? 13.953 15.672 13.43 1 95.5 64 GLU B C 1
ATOM 1596 O O . GLU B 1 64 ? 12.922 15.766 14.094 1 95.5 64 GLU B O 1
ATOM 1601 N N . GLY B 1 65 ? 14.773 14.633 13.648 1 93.75 65 GLY B N 1
ATOM 1602 C CA . GLY B 1 65 ? 14.734 13.828 14.859 1 93.75 65 GLY B CA 1
ATOM 1603 C C . GLY B 1 65 ? 14.07 12.477 14.656 1 93.75 65 GLY B C 1
ATOM 1604 O O . GLY B 1 65 ? 13.812 11.758 15.625 1 93.75 65 GLY B O 1
ATOM 1605 N N . PHE B 1 66 ? 13.773 12.117 13.445 1 93.38 66 PHE B N 1
ATOM 1606 C CA . PHE B 1 66 ? 13.172 10.812 13.195 1 93.38 66 PHE B CA 1
ATOM 1607 C C . PHE B 1 66 ? 14.234 9.727 13.102 1 93.38 66 PHE B C 1
ATOM 1609 O O . PHE B 1 66 ? 15.359 9.992 12.664 1 93.38 66 PHE B O 1
ATOM 1616 N N . THR B 1 67 ? 13.844 8.586 13.625 1 93.12 67 THR B N 1
ATOM 1617 C CA . THR B 1 67 ? 14.656 7.41 13.336 1 93.12 67 THR B CA 1
ATOM 1618 C C . THR B 1 67 ? 14.344 6.863 11.945 1 93.12 67 THR B C 1
ATOM 1620 O O . THR B 1 67 ? 13.242 6.379 11.695 1 93.12 67 THR B O 1
ATOM 1623 N N . VAL B 1 68 ? 15.352 6.945 11.07 1 95.19 68 VAL B N 1
ATOM 1624 C CA . VAL B 1 68 ? 15.125 6.645 9.664 1 95.19 68 VAL B CA 1
ATOM 1625 C C . VAL B 1 68 ? 15.953 5.43 9.25 1 95.19 68 VAL B C 1
ATOM 1627 O O . VAL B 1 68 ? 17.141 5.328 9.609 1 95.19 68 VAL B O 1
ATOM 1630 N N . SER B 1 69 ? 15.328 4.539 8.625 1 95.38 69 SER B N 1
ATOM 1631 C CA . SER B 1 69 ? 16.016 3.418 8 1 95.38 69 SER B CA 1
ATOM 1632 C C . SER B 1 69 ? 15.734 3.363 6.5 1 95.38 69 SER B C 1
ATOM 1634 O O . SER B 1 69 ? 14.727 3.895 6.035 1 95.38 69 SER B O 1
ATOM 1636 N N . GLU B 1 70 ? 16.703 2.811 5.824 1 95.56 70 GLU B N 1
ATOM 1637 C CA . GLU B 1 70 ? 16.562 2.629 4.379 1 95.56 70 GLU B CA 1
ATOM 1638 C C . GLU B 1 70 ? 16.609 1.151 4.004 1 95.56 70 GLU B C 1
ATOM 1640 O O . GLU B 1 70 ? 17.391 0.383 4.574 1 95.56 70 GLU B O 1
ATOM 1645 N N . THR B 1 71 ? 15.766 0.839 3.123 1 95.38 71 THR B N 1
ATOM 1646 C CA . THR B 1 71 ? 15.703 -0.541 2.656 1 95.38 71 THR B CA 1
ATOM 1647 C C . THR B 1 71 ? 15.523 -0.591 1.141 1 95.38 71 THR B C 1
ATOM 1649 O O . THR B 1 71 ? 14.703 0.133 0.581 1 95.38 71 THR B O 1
ATOM 1652 N N . ASP B 1 72 ? 16.344 -1.448 0.481 1 96.75 72 ASP B N 1
ATOM 1653 C CA . ASP B 1 72 ? 16.125 -1.693 -0.942 1 96.75 72 ASP B CA 1
ATOM 1654 C C . ASP B 1 72 ? 14.992 -2.689 -1.162 1 96.75 72 ASP B C 1
ATOM 1656 O O . ASP B 1 72 ? 14.992 -3.773 -0.575 1 96.75 72 ASP B O 1
ATOM 1660 N N . VAL B 1 73 ? 14.094 -2.271 -1.98 1 96.75 73 VAL B N 1
ATOM 1661 C CA . VAL B 1 73 ? 12.977 -3.146 -2.305 1 96.75 73 VAL B CA 1
ATOM 1662 C C . VAL B 1 73 ? 12.914 -3.371 -3.812 1 96.75 73 VAL B C 1
ATOM 1664 O O . VAL B 1 73 ? 13.5 -2.607 -4.586 1 96.75 73 VAL B O 1
ATOM 1667 N N . VAL B 1 74 ? 12.242 -4.438 -4.152 1 96.75 74 VAL B N 1
ATOM 1668 C CA . VAL B 1 74 ? 12.055 -4.785 -5.555 1 96.75 74 VAL B CA 1
ATOM 1669 C C . VAL B 1 74 ? 10.789 -4.121 -6.09 1 96.75 74 VAL B C 1
ATOM 1671 O O . VAL B 1 74 ? 9.727 -4.211 -5.477 1 96.75 74 VAL B O 1
ATOM 1674 N N . GLY B 1 75 ? 10.906 -3.365 -7.152 1 96 75 GLY B N 1
ATOM 1675 C CA . GLY B 1 75 ? 9.766 -2.832 -7.871 1 96 75 GLY B CA 1
ATOM 1676 C C . GLY B 1 75 ? 9.477 -3.566 -9.172 1 96 75 GLY B C 1
ATOM 1677 O O . GLY B 1 75 ? 10.375 -3.75 -9.992 1 96 75 GLY B O 1
ATOM 1678 N N . ILE B 1 76 ? 8.227 -3.967 -9.344 1 95.12 76 ILE B N 1
ATOM 1679 C CA . ILE B 1 76 ? 7.832 -4.715 -10.531 1 95.12 76 ILE B CA 1
ATOM 1680 C C . ILE B 1 76 ? 6.617 -4.047 -11.172 1 95.12 76 ILE B C 1
ATOM 1682 O O . ILE B 1 76 ? 5.695 -3.619 -10.477 1 95.12 76 ILE B O 1
ATOM 1686 N N . GLU B 1 77 ? 6.645 -3.971 -12.453 1 93.19 77 GLU B N 1
ATOM 1687 C CA . GLU B 1 77 ? 5.488 -3.504 -13.211 1 93.19 77 GLU B CA 1
ATOM 1688 C C . GLU B 1 77 ? 4.711 -4.672 -13.812 1 93.19 77 GLU B C 1
ATOM 1690 O O . GLU B 1 77 ? 5.301 -5.574 -14.406 1 93.19 77 GLU B O 1
ATOM 1695 N N . ILE B 1 78 ? 3.418 -4.645 -13.617 1 93 78 ILE B N 1
ATOM 1696 C CA . ILE B 1 78 ? 2.57 -5.68 -14.195 1 93 78 ILE B CA 1
ATOM 1697 C C . ILE B 1 78 ? 1.362 -5.039 -14.875 1 93 78 ILE B C 1
ATOM 1699 O O . ILE B 1 78 ? 1.084 -3.854 -14.672 1 93 78 ILE B O 1
ATOM 1703 N N . ASN B 1 79 ? 0.706 -5.824 -15.727 1 93.69 79 ASN B N 1
ATOM 1704 C CA . ASN B 1 79 ? -0.529 -5.336 -16.328 1 93.69 79 ASN B CA 1
ATOM 1705 C C . ASN B 1 79 ? -1.652 -5.23 -15.297 1 93.69 79 ASN B C 1
ATOM 1707 O O . ASN B 1 79 ? -1.775 -6.082 -14.422 1 93.69 79 ASN B O 1
ATOM 1711 N N . ASP B 1 80 ? -2.426 -4.23 -15.438 1 93.62 80 ASP B N 1
ATOM 1712 C CA . ASP B 1 80 ? -3.596 -4.07 -14.578 1 93.62 80 ASP B CA 1
ATOM 1713 C C . ASP B 1 80 ? -4.797 -4.832 -15.133 1 93.62 80 ASP B C 1
ATOM 1715 O O . ASP B 1 80 ? -5.688 -4.242 -15.75 1 93.62 80 ASP B O 1
ATOM 1719 N N . GLU B 1 81 ? -4.844 -6.07 -14.977 1 95.69 81 GLU B N 1
ATOM 1720 C CA . GLU B 1 81 ? -5.898 -6.969 -15.43 1 95.69 81 GLU B CA 1
ATOM 1721 C C . GLU B 1 81 ? -6 -8.203 -14.539 1 95.69 81 GLU B C 1
ATOM 1723 O O . GLU B 1 81 ? -5.02 -8.602 -13.906 1 95.69 81 GLU B O 1
ATOM 1728 N N . PRO B 1 82 ? -7.176 -8.812 -14.508 1 96.19 82 PRO B N 1
ATOM 1729 C CA . PRO B 1 82 ? -7.316 -10.031 -13.711 1 96.19 82 PRO B CA 1
ATOM 1730 C C . PRO B 1 82 ? -6.297 -11.102 -14.094 1 96.19 82 PRO B C 1
ATOM 1732 O O . PRO B 1 82 ? -6.07 -11.352 -15.281 1 96.19 82 PRO B O 1
ATOM 1735 N N . GLY B 1 83 ? -5.613 -11.625 -13.062 1 95.06 83 GLY B N 1
ATOM 1736 C CA . GLY B 1 83 ? -4.703 -12.734 -13.32 1 95.06 83 GLY B CA 1
ATOM 1737 C C . GLY B 1 83 ? -3.246 -12.312 -13.328 1 95.06 83 GLY B C 1
ATOM 1738 O O . GLY B 1 83 ? -2.352 -13.156 -13.234 1 95.06 83 GLY B O 1
ATOM 1739 N N . SER B 1 84 ? -2.957 -11.047 -13.414 1 95.12 84 SER B N 1
ATOM 1740 C CA . SER B 1 84 ? -1.582 -10.57 -13.5 1 95.12 84 SER B CA 1
ATOM 1741 C C . SER B 1 84 ? -0.817 -10.852 -12.211 1 95.12 84 SER B C 1
ATOM 1743 O O . SER B 1 84 ? 0.354 -11.234 -12.25 1 95.12 84 SER B O 1
ATOM 1745 N N . MET B 1 85 ? -1.464 -10.664 -11.086 1 94.12 85 MET B N 1
ATOM 1746 C CA . MET B 1 85 ? -0.819 -10.898 -9.797 1 94.12 85 MET B CA 1
ATOM 1747 C C . MET B 1 85 ? -0.432 -12.367 -9.641 1 94.12 85 MET B C 1
ATOM 1749 O O . MET B 1 85 ? 0.576 -12.688 -9.008 1 94.12 85 MET B O 1
ATOM 1753 N N . LYS B 1 86 ? -1.201 -13.227 -10.172 1 94.44 86 LYS B N 1
ATOM 1754 C CA . LYS B 1 86 ? -0.884 -14.656 -10.133 1 94.44 86 LYS B CA 1
ATOM 1755 C C . LYS B 1 86 ? 0.474 -14.93 -10.773 1 94.44 86 LYS B C 1
ATOM 1757 O O . LYS B 1 86 ? 1.29 -15.664 -10.219 1 94.44 86 LYS B O 1
ATOM 1762 N N . ASP B 1 87 ? 0.712 -14.305 -11.906 1 93.25 87 ASP B N 1
ATOM 1763 C CA . ASP B 1 87 ? 1.945 -14.547 -12.648 1 93.25 87 ASP B CA 1
ATOM 1764 C C . ASP B 1 87 ? 3.168 -14.156 -11.82 1 93.25 87 ASP B C 1
ATOM 1766 O O . ASP B 1 87 ? 4.137 -14.914 -11.742 1 93.25 87 ASP B O 1
ATOM 1770 N N . VAL B 1 88 ? 3.082 -13.102 -11.18 1 92.25 88 VAL B N 1
ATOM 1771 C CA . VAL B 1 88 ? 4.223 -12.625 -10.406 1 92.25 88 VAL B CA 1
ATOM 1772 C C . VAL B 1 88 ? 4.375 -13.461 -9.133 1 92.25 88 VAL B C 1
ATOM 1774 O O . VAL B 1 88 ? 5.492 -13.82 -8.75 1 92.25 88 VAL B O 1
ATOM 1777 N N . ALA B 1 89 ? 3.26 -13.781 -8.484 1 92.06 89 ALA B N 1
ATOM 1778 C CA . ALA B 1 89 ? 3.309 -14.609 -7.285 1 92.06 89 ALA B CA 1
ATOM 1779 C C . ALA B 1 89 ? 3.916 -15.977 -7.59 1 92.06 89 ALA B C 1
ATOM 1781 O O . ALA B 1 89 ? 4.688 -16.516 -6.789 1 92.06 89 ALA B O 1
ATOM 1782 N N . GLU B 1 90 ? 3.604 -16.5 -8.703 1 93.62 90 GLU B N 1
ATOM 1783 C CA . GLU B 1 90 ? 4.141 -17.797 -9.117 1 93.62 90 GLU B CA 1
ATOM 1784 C C . GLU B 1 90 ? 5.641 -17.719 -9.367 1 93.62 90 GLU B C 1
ATOM 1786 O O . GLU B 1 90 ? 6.375 -18.672 -9.086 1 93.62 90 GLU B O 1
ATOM 1791 N N . LEU B 1 91 ? 6.023 -16.625 -9.93 1 93.31 91 LEU B N 1
ATOM 1792 C CA . LEU B 1 91 ? 7.453 -16.422 -10.156 1 93.31 91 LEU B CA 1
ATOM 1793 C C . LEU B 1 91 ? 8.219 -16.453 -8.836 1 93.31 91 LEU B C 1
ATOM 1795 O O . LEU B 1 91 ? 9.266 -17.094 -8.734 1 93.31 91 LEU B O 1
ATOM 1799 N N . PHE B 1 92 ? 7.711 -15.812 -7.785 1 92.12 92 PHE B N 1
ATOM 1800 C CA . PHE B 1 92 ? 8.359 -15.805 -6.48 1 92.12 92 PHE B CA 1
ATOM 1801 C C . PHE B 1 92 ? 8.375 -17.203 -5.879 1 92.12 92 PHE B C 1
ATOM 1803 O O . PHE B 1 92 ? 9.359 -17.625 -5.27 1 92.12 92 PHE B O 1
ATOM 1810 N N . ALA B 1 93 ? 7.277 -17.906 -6.082 1 91.56 93 ALA B N 1
ATOM 1811 C CA . ALA B 1 93 ? 7.188 -19.281 -5.59 1 91.56 93 ALA B CA 1
ATOM 1812 C C . ALA B 1 93 ? 8.195 -20.188 -6.301 1 91.56 93 ALA B C 1
ATOM 1814 O O . ALA B 1 93 ? 8.898 -20.969 -5.66 1 91.56 93 ALA B O 1
ATOM 1815 N N . GLU B 1 94 ? 8.289 -20.062 -7.57 1 94 94 GLU B N 1
ATOM 1816 C CA . GLU B 1 94 ? 9.211 -20.859 -8.375 1 94 94 GLU B CA 1
ATOM 1817 C C . GLU B 1 94 ? 10.656 -20.625 -7.938 1 94 94 GLU B C 1
ATOM 1819 O O . GLU B 1 94 ? 11.445 -21.578 -7.871 1 94 94 GLU B O 1
ATOM 1824 N N . GLY B 1 95 ? 10.961 -19.422 -7.648 1 93.12 95 GLY B N 1
ATOM 1825 C CA . GLY B 1 95 ? 12.305 -19.062 -7.238 1 93.12 95 GLY B CA 1
ATOM 1826 C C . GLY B 1 95 ? 12.57 -19.312 -5.766 1 93.12 95 GLY B C 1
ATOM 1827 O O . GLY B 1 95 ? 13.688 -19.109 -5.281 1 93.12 95 GLY B O 1
ATOM 1828 N N . ASN B 1 96 ? 11.516 -19.719 -5.047 1 91.44 96 ASN B N 1
ATOM 1829 C CA . ASN B 1 96 ? 11.602 -19.906 -3.602 1 91.44 96 ASN B CA 1
ATOM 1830 C C . ASN B 1 96 ? 12.039 -18.625 -2.902 1 91.44 96 ASN B C 1
ATOM 1832 O O . ASN B 1 96 ? 12.938 -18.641 -2.057 1 91.44 96 ASN B O 1
ATOM 1836 N N . ILE B 1 97 ? 11.508 -17.547 -3.371 1 90.19 97 ILE B N 1
ATOM 1837 C CA . ILE B 1 97 ? 11.797 -16.219 -2.812 1 90.19 97 ILE B CA 1
ATOM 1838 C C . ILE B 1 97 ? 10.75 -15.875 -1.759 1 90.19 97 ILE B C 1
ATOM 1840 O O . ILE B 1 97 ? 9.555 -15.781 -2.064 1 90.19 97 ILE B O 1
ATOM 1844 N N . ASN B 1 98 ? 11.18 -15.641 -0.606 1 86.88 98 ASN B N 1
ATOM 1845 C CA . ASN B 1 98 ? 10.273 -15.281 0.478 1 86.88 98 ASN B CA 1
ATOM 1846 C C . ASN B 1 98 ? 9.953 -13.789 0.46 1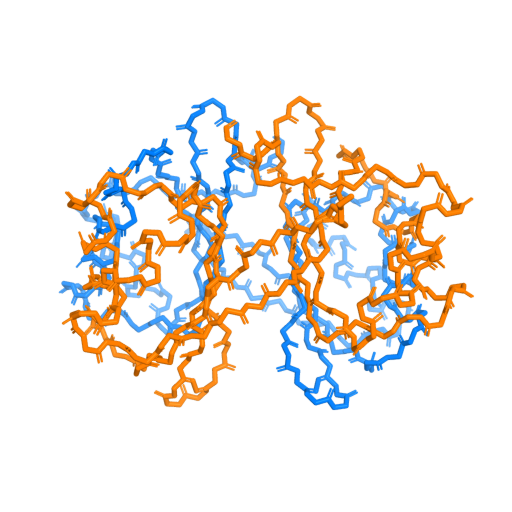 86.88 98 ASN B C 1
ATOM 1848 O O . ASN B 1 98 ? 10.852 -12.953 0.4 1 86.88 98 ASN B O 1
ATOM 1852 N N . ILE B 1 99 ? 8.703 -13.562 0.57 1 90.25 99 ILE B N 1
ATOM 1853 C CA . ILE B 1 99 ? 8.219 -12.18 0.624 1 90.25 99 ILE B CA 1
ATOM 1854 C C . ILE B 1 99 ? 7.992 -11.773 2.078 1 90.25 99 ILE B C 1
ATOM 1856 O O . ILE B 1 99 ? 7.211 -12.406 2.791 1 90.25 99 ILE B O 1
ATOM 1860 N N . ASP B 1 100 ? 8.711 -10.812 2.504 1 89.19 100 ASP B N 1
ATOM 1861 C CA . ASP B 1 100 ? 8.5 -10.289 3.85 1 89.19 100 ASP B CA 1
ATOM 1862 C C . ASP B 1 100 ? 7.258 -9.398 3.902 1 89.19 100 ASP B C 1
ATOM 1864 O O . ASP B 1 100 ? 6.434 -9.523 4.812 1 89.19 100 ASP B O 1
ATOM 1868 N N . TYR B 1 101 ? 7.117 -8.469 2.992 1 90.94 101 TYR B N 1
ATOM 1869 C CA . TYR B 1 101 ? 5.902 -7.695 2.77 1 90.94 101 TYR B CA 1
ATOM 1870 C C . TYR B 1 101 ? 5.859 -7.145 1.35 1 90.94 101 TYR B C 1
ATOM 1872 O O . TYR B 1 101 ? 6.871 -7.152 0.644 1 90.94 101 TYR B O 1
ATOM 1880 N N . ALA B 1 102 ? 4.676 -6.742 0.984 1 92.94 102 ALA B N 1
ATOM 1881 C CA . ALA B 1 102 ? 4.48 -6.199 -0.358 1 92.94 102 ALA B CA 1
ATOM 1882 C C . ALA B 1 102 ? 3.256 -5.293 -0.411 1 92.94 102 ALA B C 1
ATOM 1884 O O . ALA B 1 102 ? 2.359 -5.402 0.43 1 92.94 102 ALA B O 1
ATOM 1885 N N . TYR B 1 103 ? 3.262 -4.434 -1.344 1 94.19 103 TYR B N 1
ATOM 1886 C CA . TYR B 1 103 ? 2.09 -3.611 -1.626 1 94.19 103 TYR B CA 1
ATOM 1887 C C . TYR B 1 103 ? 2.047 -3.209 -3.096 1 94.19 103 TYR B C 1
ATOM 1889 O O . TYR B 1 103 ? 3.09 -3.066 -3.738 1 94.19 103 TYR B O 1
ATOM 1897 N N . ALA B 1 104 ? 0.851 -3.156 -3.559 1 93.38 104 ALA B N 1
ATOM 1898 C CA . ALA B 1 104 ? 0.61 -2.832 -4.961 1 93.38 104 ALA B CA 1
ATOM 1899 C C . ALA B 1 104 ? -0.637 -1.968 -5.117 1 93.38 104 ALA B C 1
ATOM 1901 O O . ALA B 1 104 ? -1.554 -2.033 -4.297 1 93.38 104 ALA B O 1
ATOM 1902 N N . PHE B 1 105 ? -0.639 -1.207 -6.176 1 86.69 105 PHE B N 1
ATOM 1903 C CA . PHE B 1 105 ? -1.806 -0.411 -6.539 1 86.69 105 PHE B CA 1
ATOM 1904 C C . PHE B 1 105 ? -1.852 -0.171 -8.039 1 86.69 105 PHE B C 1
ATOM 1906 O O . PHE B 1 105 ? -0.855 -0.374 -8.742 1 86.69 105 PHE B O 1
ATOM 1913 N N . ILE B 1 106 ? -3.002 0.257 -8.43 1 82.25 106 ILE B N 1
ATOM 1914 C CA . ILE B 1 106 ? -3.158 0.613 -9.836 1 82.25 106 ILE B CA 1
ATOM 1915 C C . ILE B 1 106 ? -2.287 1.823 -10.164 1 82.25 106 ILE B C 1
ATOM 1917 O O . ILE B 1 106 ? -2.146 2.734 -9.344 1 82.25 106 ILE B O 1
ATOM 1921 N N . GLY B 1 107 ? -1.623 1.715 -11.242 1 77.69 107 GLY B N 1
ATOM 1922 C CA . GLY B 1 107 ? -0.798 2.805 -11.734 1 77.69 107 GLY B CA 1
ATOM 1923 C C . GLY B 1 107 ? -1.381 3.486 -12.961 1 77.69 107 GLY B C 1
ATOM 1924 O O . GLY B 1 107 ? -2.602 3.621 -13.078 1 77.69 107 GLY B O 1
ATOM 1925 N N . ARG B 1 108 ? -0.443 4.004 -13.641 1 76.5 108 ARG B N 1
ATOM 1926 C CA . ARG B 1 108 ? -0.81 4.688 -14.8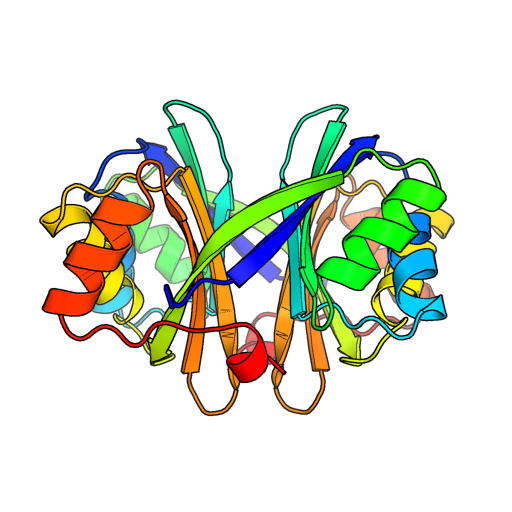75 1 76.5 108 ARG B CA 1
ATOM 1927 C C . ARG B 1 108 ? -0.785 3.723 -16.062 1 76.5 108 ARG B C 1
ATOM 1929 O O . ARG B 1 108 ? -0.157 2.664 -15.992 1 76.5 108 ARG B O 1
ATOM 1936 N N . ASN B 1 109 ? -1.544 4.047 -17.172 1 82.44 109 ASN B N 1
ATOM 1937 C CA . ASN B 1 109 ? -1.496 3.363 -18.469 1 82.44 109 ASN B CA 1
ATOM 1938 C C . ASN B 1 109 ? -1.832 1.882 -18.328 1 82.44 109 ASN B C 1
ATOM 1940 O O . ASN B 1 109 ? -1.128 1.028 -18.859 1 82.44 109 ASN B O 1
ATOM 1944 N N . GLN B 1 110 ? -2.766 1.525 -17.547 1 87.25 110 GLN B N 1
ATOM 1945 C CA . GLN B 1 110 ? -3.277 0.169 -17.375 1 87.25 110 GLN B CA 1
ATOM 1946 C C . GLN B 1 110 ? -2.207 -0.754 -16.812 1 87.25 110 GLN B C 1
ATOM 1948 O O . GLN B 1 110 ? -2.117 -1.923 -17.188 1 87.25 110 GLN B O 1
ATOM 1953 N N . LYS B 1 111 ? -1.272 -0.133 -16.109 1 90.56 111 LYS B N 1
ATOM 1954 C CA . LYS B 1 111 ? -0.265 -0.907 -15.391 1 90.56 111 LYS B CA 1
ATOM 1955 C C . LYS B 1 111 ? -0.462 -0.795 -13.883 1 90.56 111 LYS B C 1
ATOM 1957 O O . LYS B 1 111 ? -1.205 0.067 -13.406 1 90.56 111 LYS B O 1
ATOM 1962 N N . ALA B 1 112 ? 0.052 -1.742 -13.234 1 91.75 112 ALA B N 1
ATOM 1963 C CA . ALA B 1 112 ? 0.139 -1.72 -11.773 1 91.75 112 ALA B CA 1
ATOM 1964 C C . ALA B 1 112 ? 1.59 -1.814 -11.312 1 91.75 112 ALA B C 1
ATOM 1966 O O . ALA B 1 112 ? 2.447 -2.32 -12.039 1 91.75 112 ALA B O 1
ATOM 1967 N N . VAL B 1 113 ? 1.87 -1.251 -10.242 1 92.94 113 VAL B N 1
ATOM 1968 C CA . VAL B 1 113 ? 3.199 -1.284 -9.641 1 92.94 113 VAL B CA 1
ATOM 1969 C C . VAL B 1 113 ? 3.168 -2.129 -8.367 1 92.94 113 VAL B C 1
ATOM 1971 O O . VAL B 1 113 ? 2.311 -1.934 -7.508 1 92.94 113 VAL B O 1
ATOM 1974 N N . LEU B 1 114 ? 4.035 -3.074 -8.32 1 95.44 114 LEU B N 1
ATOM 1975 C CA . LEU B 1 114 ? 4.203 -3.936 -7.156 1 95.44 114 LEU B CA 1
ATOM 1976 C C . LEU B 1 114 ? 5.551 -3.686 -6.484 1 95.44 114 LEU B C 1
ATOM 1978 O O . LEU B 1 114 ? 6.594 -3.734 -7.145 1 95.44 114 LEU B O 1
ATOM 1982 N N . ILE B 1 115 ? 5.52 -3.369 -5.219 1 95.75 115 ILE B N 1
ATOM 1983 C CA . ILE B 1 115 ? 6.723 -3.217 -4.406 1 95.75 115 ILE B CA 1
ATOM 1984 C C . ILE B 1 115 ? 6.836 -4.379 -3.424 1 95.75 115 ILE B C 1
ATOM 1986 O O . ILE B 1 115 ? 5.895 -4.66 -2.678 1 95.75 115 ILE B O 1
ATOM 1990 N N . VAL B 1 116 ? 8.062 -5 -3.365 1 94.31 116 VAL B N 1
ATOM 1991 C CA . VAL B 1 116 ? 8.203 -6.227 -2.586 1 94.31 116 VAL B CA 1
ATOM 1992 C C . VAL B 1 116 ? 9.5 -6.176 -1.774 1 94.31 116 VAL B C 1
ATOM 1994 O O . VAL B 1 116 ? 10.578 -5.941 -2.326 1 94.31 116 VAL B O 1
ATOM 1997 N N . ARG B 1 117 ? 9.344 -6.383 -0.509 1 93.94 117 ARG B N 1
ATOM 1998 C CA . ARG B 1 117 ? 10.508 -6.672 0.322 1 93.94 117 ARG B CA 1
ATOM 1999 C C . ARG B 1 117 ? 10.727 -8.172 0.45 1 93.94 117 ARG B C 1
ATOM 2001 O O . ARG B 1 117 ? 9.812 -8.914 0.814 1 93.94 117 ARG B O 1
ATOM 2008 N N . VAL B 1 118 ? 11.891 -8.57 0.128 1 92.19 118 VAL B N 1
ATOM 2009 C CA . VAL B 1 118 ? 12.211 -9.992 0.158 1 92.19 118 VAL B CA 1
ATOM 2010 C C . VAL B 1 118 ? 13.352 -10.242 1.145 1 92.19 118 VAL B C 1
ATOM 2012 O O . VAL B 1 118 ? 14.117 -9.328 1.463 1 92.19 118 VAL B O 1
ATOM 2015 N N . SER B 1 119 ? 13.461 -11.484 1.542 1 89 119 SER B N 1
ATOM 2016 C CA . SER B 1 119 ? 14.461 -11.844 2.539 1 89 119 SER B CA 1
ATOM 2017 C C . SER B 1 119 ? 15.859 -11.867 1.931 1 89 119 SER B C 1
ATOM 2019 O O . SER B 1 119 ? 16.844 -11.531 2.598 1 89 119 SER B O 1
ATOM 2021 N N . ASP B 1 120 ? 15.984 -12.281 0.748 1 93.38 120 ASP B N 1
ATOM 2022 C CA . ASP B 1 120 ? 17.25 -12.352 0.026 1 93.38 120 ASP B CA 1
ATOM 2023 C C . ASP B 1 120 ? 17.172 -11.562 -1.281 1 93.38 120 ASP B C 1
ATOM 2025 O O . ASP B 1 120 ? 16.859 -12.125 -2.332 1 93.38 120 ASP B O 1
ATOM 2029 N N . LEU B 1 121 ? 17.578 -10.344 -1.202 1 95.56 121 LEU B N 1
ATOM 2030 C CA . LEU B 1 121 ? 17.422 -9.406 -2.314 1 95.56 121 LEU B CA 1
ATOM 2031 C C . LEU B 1 121 ? 18.281 -9.836 -3.502 1 95.56 121 LEU B C 1
ATOM 2033 O O . LEU B 1 121 ? 17.812 -9.875 -4.637 1 95.56 121 LEU B O 1
ATOM 2037 N N . GLU B 1 122 ? 19.5 -10.148 -3.232 1 95.25 122 GLU B N 1
ATOM 2038 C CA . GLU B 1 122 ? 20.422 -10.492 -4.305 1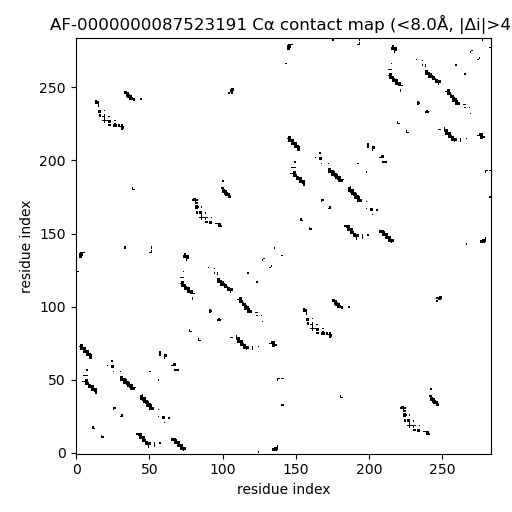 95.25 122 GLU B CA 1
ATOM 2039 C C . GLU B 1 122 ? 19.922 -11.695 -5.102 1 95.25 122 GLU B C 1
ATOM 2041 O O . GLU B 1 122 ? 19.891 -11.656 -6.332 1 95.25 122 GLU B O 1
ATOM 2046 N N . SER B 1 123 ? 19.547 -12.719 -4.398 1 94.81 123 SER B N 1
ATOM 2047 C CA . SER B 1 123 ? 19.047 -13.922 -5.055 1 94.81 123 SER B CA 1
ATOM 2048 C C . SER B 1 123 ? 17.766 -13.625 -5.824 1 94.81 123 SER B C 1
ATOM 2050 O O . SER B 1 123 ? 17.562 -14.125 -6.934 1 94.81 123 SER B O 1
ATOM 2052 N N . ALA B 1 124 ? 16.891 -12.836 -5.219 1 94.62 124 ALA B N 1
ATOM 2053 C CA . ALA B 1 124 ? 15.633 -12.484 -5.863 1 94.62 124 ALA B CA 1
ATOM 2054 C C . ALA B 1 124 ? 15.875 -11.734 -7.172 1 94.62 124 ALA B C 1
ATOM 2056 O O . ALA B 1 124 ? 15.312 -12.094 -8.211 1 94.62 124 ALA B O 1
ATOM 2057 N N . LEU B 1 125 ? 16.766 -10.742 -7.164 1 95.69 125 LEU B N 1
ATOM 2058 C CA . LEU B 1 125 ? 17.031 -9.93 -8.344 1 95.69 125 LEU B CA 1
ATOM 2059 C C . LEU B 1 125 ? 17.641 -10.781 -9.461 1 95.69 125 LEU B C 1
ATOM 2061 O O . LEU B 1 125 ? 17.266 -10.641 -10.625 1 95.69 125 LEU B O 1
ATOM 2065 N N . SER B 1 126 ? 18.547 -11.625 -9.055 1 94.69 126 SER B N 1
ATOM 2066 C CA . SER B 1 126 ? 19.172 -12.508 -10.031 1 94.69 126 SER B CA 1
ATOM 2067 C C . SER B 1 126 ? 18.141 -13.414 -10.703 1 94.69 126 SER B C 1
ATOM 2069 O O . SER B 1 126 ? 18.109 -13.523 -11.93 1 94.69 126 SER B O 1
ATOM 2071 N N . PHE B 1 127 ? 17.312 -14.016 -9.914 1 96.25 127 PHE B N 1
ATOM 2072 C CA . PHE B 1 127 ? 16.297 -14.922 -10.438 1 96.25 127 PHE B CA 1
ATOM 2073 C C . PHE B 1 127 ? 15.312 -14.18 -11.336 1 96.25 127 PHE B C 1
ATOM 2075 O O . PHE B 1 127 ? 15.031 -14.625 -12.445 1 96.25 127 PHE B O 1
ATOM 2082 N N . LEU B 1 128 ? 14.766 -13.008 -10.891 1 94.56 128 LEU B N 1
ATOM 2083 C CA . LEU B 1 128 ? 13.766 -12.258 -11.641 1 94.56 128 LEU B CA 1
ATOM 2084 C C . LEU B 1 128 ? 14.344 -11.758 -12.969 1 94.56 128 LEU B C 1
ATOM 20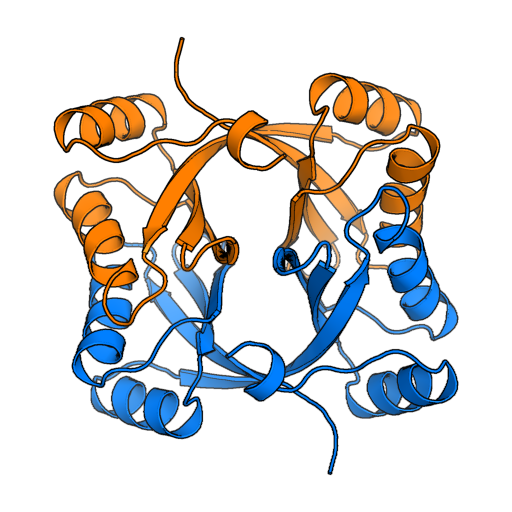86 O O . LEU B 1 128 ? 13.633 -11.703 -13.977 1 94.56 128 LEU B O 1
ATOM 2090 N N . LYS B 1 129 ? 15.586 -11.453 -12.93 1 92.88 129 LYS B N 1
ATOM 2091 C CA . LYS B 1 129 ? 16.266 -11.039 -14.156 1 92.88 129 LYS B CA 1
ATOM 2092 C C . LYS B 1 129 ? 16.312 -12.172 -15.172 1 92.88 129 LYS B C 1
ATOM 2094 O O . LYS B 1 129 ? 16.078 -11.953 -16.359 1 92.88 129 LYS B O 1
ATOM 2099 N N . THR B 1 130 ? 16.547 -13.359 -14.75 1 95.06 130 THR B N 1
ATOM 2100 C CA . THR B 1 130 ? 16.609 -14.508 -15.648 1 95.06 130 THR B CA 1
ATOM 2101 C C . THR B 1 130 ? 15.242 -14.781 -16.266 1 95.06 130 THR B C 1
ATOM 2103 O O . THR B 1 130 ? 15.141 -15.383 -17.344 1 95.06 130 THR B O 1
ATOM 2106 N N . LYS B 1 131 ? 14.188 -14.367 -15.586 1 95 131 LYS B N 1
ATOM 2107 C CA . LYS B 1 131 ? 12.828 -14.617 -16.047 1 95 131 LYS B CA 1
ATOM 2108 C C . LYS B 1 131 ? 12.312 -13.469 -16.906 1 95 131 LYS B C 1
ATOM 2110 O O . LYS B 1 131 ? 11.188 -13.516 -17.406 1 95 131 LYS B O 1
ATOM 2115 N N . GLY B 1 132 ? 13.062 -12.438 -17.062 1 91.75 132 GLY B N 1
ATOM 2116 C CA . GLY B 1 132 ? 12.719 -11.328 -17.938 1 91.75 132 GLY B CA 1
ATOM 2117 C C . GLY B 1 132 ? 11.711 -10.375 -17.312 1 91.75 132 GLY B C 1
ATOM 2118 O O . GLY B 1 132 ? 10.945 -9.727 -18.031 1 91.75 132 GLY B O 1
ATOM 2119 N N . VAL B 1 133 ? 11.672 -10.312 -16.031 1 91.56 133 VAL B N 1
ATOM 2120 C CA . VAL B 1 133 ? 10.742 -9.422 -15.336 1 91.56 133 VAL B CA 1
ATOM 2121 C C . VAL B 1 133 ? 11.227 -7.98 -15.453 1 91.56 133 VAL B C 1
ATOM 2123 O O . VAL B 1 133 ? 12.422 -7.711 -15.32 1 91.56 133 VAL B O 1
ATOM 2126 N N . SER B 1 134 ? 10.32 -7.066 -15.711 1 90.75 134 SER B N 1
ATOM 2127 C CA . SER B 1 134 ? 10.625 -5.641 -15.742 1 90.75 134 SER B CA 1
ATOM 2128 C C . SER B 1 134 ? 10.773 -5.078 -14.328 1 90.75 134 SER B C 1
ATOM 2130 O O . SER B 1 134 ? 9.781 -4.918 -13.617 1 90.75 134 SER B O 1
ATOM 2132 N N . LEU B 1 135 ? 12 -4.785 -13.969 1 94.19 135 LEU B N 1
ATOM 2133 C CA . LEU B 1 135 ? 12.281 -4.223 -12.648 1 94.19 135 LEU B CA 1
ATOM 2134 C C . LEU B 1 135 ? 12.266 -2.697 -12.695 1 94.19 135 LEU B C 1
ATOM 2136 O O . LEU B 1 135 ? 12.75 -2.098 -13.664 1 94.19 135 LEU B O 1
ATOM 2140 N N . LEU B 1 136 ? 11.742 -2.148 -11.672 1 92.94 136 LEU B N 1
ATOM 2141 C CA . LEU B 1 136 ? 11.57 -0.702 -11.625 1 92.94 136 LEU B CA 1
ATOM 2142 C C . LEU B 1 136 ? 12.656 -0.046 -10.789 1 92.94 136 LEU B C 1
ATOM 2144 O O . LEU B 1 136 ? 13.234 -0.684 -9.906 1 92.94 136 LEU B O 1
ATOM 2148 N N . GLU B 1 137 ? 12.938 1.123 -11.195 1 92.31 137 GLU B N 1
ATOM 2149 C CA . GLU B 1 137 ? 13.68 2.062 -10.359 1 92.31 137 GLU B CA 1
ATOM 2150 C C . GLU B 1 137 ? 12.844 3.305 -10.055 1 92.31 137 GLU B C 1
ATOM 2152 O O . GLU B 1 137 ? 11.734 3.453 -10.555 1 92.31 137 GLU B O 1
ATOM 2157 N N . ILE B 1 138 ? 13.383 4.09 -9.195 1 88.5 138 ILE B N 1
ATOM 2158 C CA . ILE B 1 138 ? 12.617 5.238 -8.711 1 88.5 138 ILE B CA 1
ATOM 2159 C C . ILE B 1 138 ? 12.195 6.109 -9.891 1 88.5 138 ILE B C 1
ATOM 2161 O O . ILE B 1 138 ? 11.102 6.664 -9.898 1 88.5 138 ILE B O 1
ATOM 2165 N N . ASN B 1 139 ? 12.961 6.234 -10.883 1 88.44 139 ASN B N 1
ATOM 2166 C CA . ASN B 1 139 ? 12.664 7.09 -12.023 1 88.44 139 ASN B CA 1
ATOM 2167 C C . ASN B 1 139 ? 11.406 6.633 -12.758 1 88.44 139 ASN B C 1
ATOM 2169 O O . ASN B 1 139 ? 10.727 7.438 -13.398 1 88.44 139 ASN B O 1
ATOM 2173 N N . ASP B 1 140 ? 11.047 5.402 -12.641 1 87.31 140 ASP B N 1
ATOM 2174 C CA . ASP B 1 140 ? 9.859 4.852 -13.281 1 87.31 140 ASP B CA 1
ATOM 2175 C C . ASP B 1 140 ? 8.594 5.25 -12.531 1 87.31 140 ASP B C 1
ATOM 2177 O O . ASP B 1 140 ? 7.484 5.094 -13.047 1 87.31 140 ASP B O 1
ATOM 2181 N N . LEU B 1 141 ? 8.781 5.738 -11.297 1 84.94 141 LEU B N 1
ATOM 2182 C CA . LEU B 1 141 ? 7.645 6.094 -10.445 1 84.94 141 LEU B CA 1
ATOM 2183 C C . LEU B 1 141 ? 7.473 7.609 -10.375 1 84.94 141 LEU B C 1
ATOM 2185 O O . LEU B 1 141 ? 6.711 8.117 -9.547 1 84.94 141 LEU B O 1
ATOM 2189 N N . LEU B 1 142 ? 8.266 8.289 -11.172 1 81.69 142 LEU B N 1
ATOM 2190 C CA . LEU B 1 142 ? 8.203 9.742 -11.133 1 81.69 142 LEU B CA 1
ATOM 2191 C C . LEU B 1 142 ? 7.133 10.273 -12.086 1 81.69 142 LEU B C 1
ATOM 2193 O O . LEU B 1 142 ? 6.863 9.656 -13.125 1 81.69 142 LEU B O 1
#

Radius of gyration: 17.83 Å; Cα contacts (8 Å, |Δi|>4): 652; chains: 2; bounding box: 49×44×38 Å

Foldseek 3Di:
DQQWFKKKKFKDFPDPPRVVVLVVQCVVVVKDWLDWDWDDDVRITMIMTGILDVVVSQVSCVVVPIDMDIDTKWKFKWAQDPPGVVVVVVLCVVLVWAFPDKDKDDDPPRMIMIITDTPDPVSSSVSCVVVVTDTHYSVVSD/DQQWFKKKKFKDFPDPPRVVVLVVQCVVVVKDWLDWDWDDDVRITMIMTGILCVVVSQVSCVVVPIDMDIDIKWKFKWAQDPPGVVVVVVLCVVLVWAFPDKDKDDDPPRMIMIITDTPDPVSSSVSCVVVVTDTHYSVVSD